Protein AF-A0A7S4W760-F1 (afdb_monomer_lite)

Foldseek 3Di:
DVVVVCCVVCVVCPPPPDDDDDDDDQDDDPQQLPDAFLLSSLLNLLLNLLVQLLVFPPNLCNVVSVVCNVCCVDPPRNSVVSLVCVLVSLLSCLQGNDPVSVVSSLVSLLCLLQLLPPPVPPPDDDDDDDDDRNGNYDPVRSLVVNVSSVVSLVVLVVVLVVLVVVVVVVVVVPDDDDDDDPDPDPDDPVVRDRPSVSSSVSSVVSVVSHQLQSNLSSCLSSVVLVSSVVSLQVVLVVVLVVVVVVVVVVDVVPDDDPPPPCPPVSPQPRSPVPDPLVSNLVSCVSVVVVVVNVVSVVSVVVVVVVVVLVVVLVVCVVVVVPVVND

Radius of gyration: 26.77 Å; chains: 1; bounding box: 71×50×76 Å

InterPro domains:
  IPR056802 Serine/threonine-protein kinase ATR-like, M-HEAT region [PF25030] (30-243)

Structure (mmCIF, N/CA/C/O backbone):
data_AF-A0A7S4W760-F1
#
_entry.id   AF-A0A7S4W760-F1
#
loop_
_atom_site.group_PDB
_atom_site.id
_atom_site.type_symbol
_atom_site.label_atom_id
_atom_site.label_alt_id
_atom_site.label_comp_id
_atom_site.label_asym_id
_atom_site.label_entity_id
_atom_site.label_seq_id
_atom_site.pdbx_PDB_ins_code
_atom_site.Cartn_x
_atom_site.Cartn_y
_atom_site.Cartn_z
_atom_site.occupancy
_atom_site.B_iso_or_equiv
_atom_site.auth_seq_id
_atom_site.auth_comp_id
_atom_site.auth_asym_id
_atom_site.auth_atom_id
_atom_site.pdbx_PDB_model_num
ATOM 1 N N . LEU A 1 1 ? 12.326 16.422 -21.235 1.00 61.78 1 LEU A N 1
ATOM 2 C CA . LEU A 1 1 ? 13.806 16.476 -21.158 1.00 61.78 1 LEU A CA 1
ATOM 3 C C . LEU A 1 1 ? 14.336 17.909 -21.144 1.00 61.78 1 LEU A C 1
ATOM 5 O O . LEU A 1 1 ? 14.768 18.332 -20.084 1.00 61.78 1 LEU A O 1
ATOM 9 N N . LYS A 1 2 ? 14.204 18.705 -22.220 1.00 71.94 2 LYS A N 1
ATOM 10 C CA . LYS A 1 2 ? 14.688 20.108 -22.241 1.00 71.94 2 LYS A CA 1
ATOM 11 C C . LYS A 1 2 ? 14.056 21.013 -21.167 1.00 71.94 2 LYS A C 1
ATOM 13 O O . LYS A 1 2 ? 14.763 21.741 -20.491 1.00 71.94 2 LYS A O 1
ATOM 18 N N . LYS A 1 3 ? 12.738 20.902 -20.939 1.00 73.19 3 LYS A N 1
ATOM 19 C CA . LYS A 1 3 ? 12.035 21.620 -19.850 1.00 73.19 3 LYS A CA 1
ATOM 20 C C . LYS A 1 3 ? 12.426 21.164 -18.436 1.00 73.19 3 LYS A C 1
ATOM 22 O O . LYS A 1 3 ? 12.192 21.897 -17.492 1.00 73.19 3 LYS A O 1
ATOM 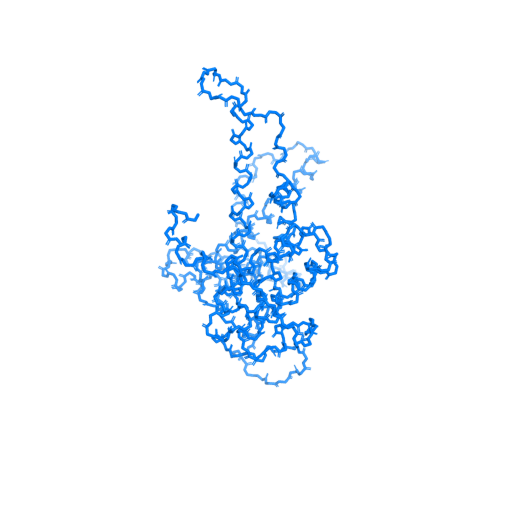27 N N . ALA A 1 4 ? 12.982 19.961 -18.303 1.00 75.94 4 ALA A N 1
ATOM 28 C CA . ALA A 1 4 ? 13.343 19.361 -17.020 1.00 75.94 4 ALA A CA 1
ATOM 29 C C . ALA A 1 4 ? 14.852 19.471 -16.720 1.00 75.94 4 ALA A C 1
ATOM 31 O O . ALA A 1 4 ? 15.310 18.896 -15.743 1.00 75.94 4 ALA A O 1
ATOM 32 N N . GLY A 1 5 ? 15.632 20.156 -17.571 1.00 84.19 5 GLY A N 1
ATOM 33 C CA . GLY A 1 5 ? 17.069 20.383 -17.352 1.00 84.19 5 GLY A CA 1
ATOM 34 C C . GLY A 1 5 ? 17.954 19.130 -17.389 1.00 84.19 5 GLY A C 1
ATOM 35 O O . GLY A 1 5 ? 19.105 19.192 -16.990 1.00 84.19 5 GLY A O 1
ATOM 36 N N . VAL A 1 6 ? 17.435 17.994 -17.859 1.00 86.94 6 VAL A N 1
ATOM 37 C CA . VAL A 1 6 ? 18.132 16.689 -17.841 1.00 86.94 6 VAL A CA 1
ATOM 38 C C . VAL A 1 6 ? 18.622 16.239 -19.216 1.00 86.94 6 VAL A C 1
ATOM 40 O O . VAL A 1 6 ? 19.081 15.112 -19.366 1.00 86.94 6 VAL A O 1
ATOM 43 N N . LEU A 1 7 ? 18.510 17.085 -20.244 1.00 85.00 7 LEU A N 1
ATOM 44 C CA . LEU A 1 7 ? 18.906 16.706 -21.604 1.00 85.00 7 LEU A CA 1
ATOM 45 C C . LEU A 1 7 ? 20.402 16.366 -21.671 1.00 85.00 7 LEU A C 1
ATOM 47 O O . LEU A 1 7 ? 20.746 15.274 -22.109 1.00 85.00 7 LEU A O 1
ATOM 51 N N . ASP A 1 8 ? 21.236 17.235 -21.105 1.00 84.38 8 ASP A N 1
ATOM 52 C CA . ASP A 1 8 ? 22.698 17.105 -21.088 1.00 84.38 8 ASP A CA 1
ATOM 53 C C . ASP A 1 8 ? 23.173 15.865 -20.308 1.00 84.38 8 ASP A C 1
ATOM 55 O O . ASP A 1 8 ? 24.254 15.335 -20.547 1.00 84.38 8 ASP A O 1
ATOM 59 N N . VAL A 1 9 ? 22.345 15.370 -19.381 1.00 85.12 9 VAL A N 1
ATOM 60 C CA . VAL A 1 9 ? 22.626 14.167 -18.584 1.00 85.12 9 VAL A CA 1
ATOM 61 C C . VAL A 1 9 ? 22.281 12.892 -19.355 1.00 85.12 9 VAL A C 1
ATOM 63 O O . VAL A 1 9 ? 22.948 11.878 -19.183 1.00 85.12 9 VAL A O 1
ATOM 66 N N . VAL A 1 10 ? 21.238 12.912 -20.192 1.00 86.56 10 VAL A N 1
ATOM 67 C CA . VAL A 1 10 ? 20.723 11.714 -20.880 1.00 86.56 10 VAL A CA 1
ATOM 68 C C . VAL A 1 10 ? 21.334 11.540 -22.274 1.00 86.56 10 VAL A C 1
ATOM 70 O O . VAL A 1 10 ? 21.529 10.407 -22.710 1.00 86.56 10 VAL A O 1
ATOM 73 N N . GLU A 1 11 ? 21.669 12.637 -22.956 1.00 86.31 11 GLU A N 1
ATOM 74 C CA . GLU A 1 11 ? 22.235 12.643 -24.313 1.00 86.31 11 GLU A CA 1
ATOM 75 C C . GLU A 1 11 ? 23.460 11.720 -24.492 1.00 86.31 11 GLU A C 1
ATOM 77 O O . GLU A 1 11 ? 23.466 10.946 -25.455 1.00 86.31 11 GLU A O 1
ATOM 82 N N . PRO A 1 12 ? 24.437 11.662 -23.560 1.00 85.88 12 PRO A N 1
ATOM 83 C CA . PRO A 1 12 ? 25.581 10.751 -23.679 1.00 85.88 12 PRO A CA 1
ATOM 84 C C . PRO A 1 12 ? 25.200 9.264 -23.737 1.00 85.88 12 PRO A C 1
ATOM 86 O O . PRO A 1 12 ? 25.975 8.438 -24.218 1.00 85.88 12 PRO A O 1
ATOM 89 N N . PHE A 1 13 ? 24.013 8.900 -23.245 1.00 83.69 13 PHE A N 1
ATOM 90 C CA . PHE A 1 13 ? 23.562 7.514 -23.156 1.00 83.69 13 PHE A CA 1
ATOM 91 C C . PHE A 1 13 ? 22.718 7.061 -24.354 1.00 83.69 13 PHE A C 1
ATOM 93 O O . PHE A 1 13 ? 22.447 5.868 -24.463 1.00 83.69 13 PHE A O 1
ATOM 100 N N . TRP A 1 14 ? 22.341 7.951 -25.281 1.00 86.44 14 TRP A N 1
ATOM 101 C CA . TRP A 1 14 ? 21.492 7.594 -26.431 1.00 86.44 14 TRP A CA 1
ATOM 102 C C . TRP A 1 14 ? 22.126 6.593 -27.398 1.00 86.44 14 TRP A C 1
ATOM 104 O O . TRP A 1 14 ? 21.414 5.811 -28.021 1.00 86.44 14 TRP A O 1
ATOM 114 N N . LEU A 1 15 ? 23.454 6.599 -27.509 1.00 87.06 15 LEU A N 1
ATOM 115 C CA . LEU A 1 15 ? 24.210 5.683 -28.370 1.00 87.06 15 LEU A CA 1
ATOM 116 C C . LEU A 1 15 ? 24.909 4.569 -27.575 1.00 87.06 15 LEU A C 1
ATOM 118 O O . LEU A 1 15 ? 25.689 3.796 -28.130 1.00 87.06 15 LEU A O 1
ATOM 122 N N . SER A 1 16 ? 24.665 4.493 -26.264 1.00 85.94 16 SER A N 1
ATOM 123 C CA . SER A 1 16 ? 25.310 3.505 -25.408 1.00 85.94 16 SER A CA 1
ATOM 124 C C . SER A 1 16 ? 24.694 2.123 -25.617 1.00 85.94 16 SER A C 1
ATOM 126 O O . SER A 1 16 ? 23.497 1.924 -25.435 1.00 85.94 16 SER A O 1
ATOM 128 N N . ASN A 1 17 ? 25.529 1.127 -25.914 1.00 81.25 17 ASN A N 1
ATOM 129 C CA . ASN A 1 17 ? 25.124 -0.280 -26.017 1.00 81.25 17 ASN A CA 1
ATOM 130 C C . ASN A 1 17 ? 25.133 -0.988 -24.653 1.00 81.25 17 ASN A C 1
ATOM 132 O O . ASN A 1 17 ? 25.521 -2.156 -24.549 1.00 81.25 17 ASN A O 1
ATOM 136 N N . TYR A 1 18 ? 24.755 -0.277 -23.589 1.00 81.06 18 TYR A N 1
ATOM 137 C CA . TYR A 1 18 ? 24.781 -0.820 -22.238 1.00 81.06 18 TYR A CA 1
ATOM 138 C C . TYR A 1 18 ? 23.863 -2.044 -22.131 1.00 81.06 18 TYR A C 1
ATOM 140 O O . TYR A 1 18 ? 22.644 -1.955 -22.273 1.00 81.06 18 TYR A O 1
ATOM 148 N N . LYS A 1 19 ? 24.462 -3.204 -21.855 1.00 78.50 19 LYS A N 1
ATOM 149 C CA . LYS A 1 19 ? 23.754 -4.451 -21.568 1.00 78.50 19 LYS A CA 1
ATOM 150 C C . LYS A 1 19 ? 24.089 -4.885 -20.158 1.00 78.50 19 LYS A C 1
ATOM 152 O O . LYS A 1 19 ? 25.254 -4.962 -19.778 1.00 78.50 19 LYS A O 1
ATOM 157 N N . GLN A 1 20 ? 23.055 -5.207 -19.396 1.00 75.00 20 GLN A N 1
ATOM 158 C CA . GLN A 1 20 ? 23.207 -5.636 -18.018 1.00 75.00 20 GLN A CA 1
ATOM 159 C C . GLN A 1 20 ? 22.821 -7.105 -17.870 1.00 75.00 20 GLN A C 1
ATOM 161 O O . GLN A 1 20 ? 21.667 -7.474 -18.104 1.00 75.00 20 GLN A O 1
ATOM 166 N N . ALA A 1 21 ? 23.776 -7.919 -17.420 1.00 72.31 21 ALA A N 1
ATOM 167 C CA . ALA A 1 21 ? 23.525 -9.294 -17.013 1.00 72.31 21 ALA A CA 1
ATOM 168 C C . ALA A 1 21 ? 22.723 -9.328 -15.701 1.00 72.31 21 ALA A C 1
ATOM 170 O O . ALA A 1 21 ? 22.999 -8.562 -14.773 1.00 72.31 21 ALA A O 1
ATOM 171 N N . ASP A 1 22 ? 21.731 -10.214 -15.628 1.00 67.38 22 ASP A N 1
ATOM 172 C CA . ASP A 1 22 ? 21.021 -10.517 -14.387 1.00 67.38 22 ASP A CA 1
ATOM 173 C C . ASP A 1 22 ? 21.564 -11.836 -13.836 1.00 67.38 22 ASP A C 1
ATOM 175 O O . ASP A 1 22 ? 21.470 -12.873 -14.487 1.00 67.38 22 ASP A O 1
ATOM 179 N N . THR A 1 23 ? 22.218 -11.781 -12.679 1.00 59.66 23 THR A N 1
ATOM 180 C CA . THR A 1 23 ? 22.932 -12.927 -12.090 1.00 59.66 23 THR A CA 1
ATOM 181 C C . THR A 1 23 ? 22.319 -13.407 -10.779 1.00 59.66 23 THR A C 1
ATOM 183 O O . THR A 1 23 ? 22.805 -14.373 -10.196 1.00 59.66 23 THR A O 1
ATOM 186 N N . ALA A 1 24 ? 21.263 -12.755 -10.285 1.00 65.00 24 ALA A N 1
ATOM 187 C CA . ALA A 1 24 ? 20.676 -13.103 -8.997 1.00 65.00 24 ALA A CA 1
ATOM 188 C C . ALA A 1 24 ? 19.495 -14.067 -9.157 1.00 65.00 24 ALA A C 1
ATOM 190 O O . ALA A 1 24 ? 18.564 -13.812 -9.918 1.00 65.00 24 ALA A O 1
ATOM 191 N N . VAL A 1 25 ? 19.516 -15.148 -8.377 1.00 66.62 25 VAL A N 1
ATOM 192 C CA . VAL A 1 25 ? 18.417 -16.117 -8.292 1.00 66.62 25 VAL A CA 1
ATOM 193 C C . VAL A 1 25 ? 17.166 -15.433 -7.732 1.00 66.62 25 VAL A C 1
ATOM 195 O O . VAL A 1 25 ? 17.232 -14.725 -6.724 1.00 66.62 25 VAL A O 1
ATOM 198 N N . ALA A 1 26 ? 16.017 -15.658 -8.373 1.00 67.19 26 ALA A N 1
ATOM 199 C CA . ALA A 1 26 ? 14.737 -15.134 -7.913 1.00 67.19 26 ALA A CA 1
ATOM 200 C C . ALA A 1 26 ? 14.367 -15.740 -6.547 1.00 67.19 26 ALA A C 1
ATOM 202 O O . ALA A 1 26 ? 14.121 -16.943 -6.427 1.00 67.19 26 ALA A O 1
ATOM 203 N N . LYS A 1 27 ? 14.324 -14.901 -5.503 1.00 76.62 27 LYS A N 1
ATOM 204 C CA . LYS A 1 27 ? 13.785 -15.294 -4.195 1.00 76.62 27 LYS A CA 1
ATOM 205 C C . LYS A 1 27 ? 12.276 -15.534 -4.331 1.00 76.62 27 LYS A C 1
ATOM 207 O O . LYS A 1 27 ? 11.602 -14.839 -5.086 1.00 76.62 27 LYS A O 1
ATOM 212 N N . LYS A 1 28 ? 11.749 -16.516 -3.594 1.00 80.00 28 LYS A N 1
ATOM 213 C CA . LYS A 1 28 ? 10.314 -16.844 -3.563 1.00 80.00 28 LYS A CA 1
ATOM 214 C C . LYS A 1 28 ? 9.654 -16.314 -2.282 1.00 80.00 28 LYS A C 1
ATOM 216 O O . LYS A 1 28 ? 10.311 -16.357 -1.229 1.00 80.00 28 LYS A O 1
ATOM 221 N N . PRO A 1 29 ? 8.373 -15.900 -2.346 1.00 81.44 29 PRO A N 1
ATOM 222 C CA . PRO A 1 29 ? 7.621 -15.468 -1.169 1.00 81.44 29 PRO A CA 1
ATOM 223 C C . PRO A 1 29 ? 7.559 -16.573 -0.090 1.00 81.44 29 PRO A C 1
ATOM 225 O O . PRO A 1 29 ? 7.833 -17.746 -0.385 1.00 81.44 29 PRO A O 1
ATOM 228 N N . PRO A 1 30 ? 7.256 -16.238 1.178 1.00 82.25 30 PRO A N 1
ATOM 229 C CA . PRO A 1 30 ? 7.104 -14.882 1.727 1.00 82.25 30 PRO A CA 1
ATOM 230 C C . PRO A 1 30 ? 8.458 -14.166 1.839 1.00 82.25 30 PRO A C 1
ATOM 232 O O . PRO A 1 30 ? 9.466 -14.815 2.143 1.00 82.25 30 PRO A O 1
ATOM 235 N N . PHE A 1 31 ? 8.502 -12.856 1.576 1.00 89.00 31 PHE A N 1
ATOM 236 C CA . PHE A 1 31 ? 9.757 -12.090 1.593 1.00 89.00 31 PHE A CA 1
ATOM 237 C C . PHE A 1 31 ? 10.038 -11.502 2.978 1.00 89.00 31 PHE A C 1
ATOM 239 O O . PHE A 1 31 ? 11.145 -11.645 3.496 1.00 89.00 31 PHE A O 1
ATOM 246 N N . PHE A 1 32 ? 9.025 -10.916 3.609 1.00 88.75 32 PHE A N 1
ATOM 247 C CA . PHE A 1 32 ? 9.111 -10.162 4.855 1.00 88.75 32 PHE A CA 1
ATOM 248 C C . PHE A 1 32 ? 9.587 -11.033 6.008 1.00 88.75 32 PHE A C 1
ATOM 250 O O . PHE A 1 32 ? 10.562 -10.709 6.679 1.00 88.75 32 PHE A O 1
ATOM 257 N N . ARG A 1 33 ? 8.967 -12.206 6.177 1.00 87.06 33 ARG A N 1
ATOM 258 C CA . ARG A 1 33 ? 9.314 -13.158 7.245 1.00 87.06 33 ARG A CA 1
ATOM 259 C C . ARG A 1 33 ? 10.755 -13.675 7.148 1.00 87.06 33 ARG A C 1
ATOM 261 O O . ARG A 1 33 ? 11.316 -14.115 8.147 1.00 87.06 33 ARG A O 1
ATOM 268 N N . LYS A 1 34 ? 11.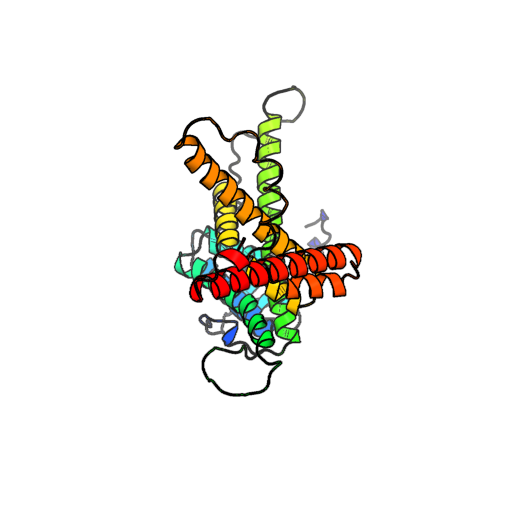343 -13.670 5.946 1.00 87.69 34 LYS A N 1
ATOM 269 C CA . LYS A 1 34 ? 12.697 -14.189 5.692 1.00 87.69 34 LYS A CA 1
ATOM 270 C C . LYS A 1 34 ? 13.774 -13.109 5.775 1.00 87.69 34 LYS A C 1
ATOM 272 O O . LYS A 1 34 ? 14.929 -13.453 6.017 1.00 87.69 34 LYS A O 1
ATOM 277 N N . ALA A 1 35 ? 13.409 -11.854 5.544 1.00 89.19 35 ALA A N 1
ATOM 278 C CA . ALA A 1 35 ? 14.342 -10.745 5.452 1.00 89.19 35 ALA A CA 1
ATOM 279 C C . ALA A 1 35 ? 14.869 -10.316 6.825 1.00 89.19 35 ALA A C 1
ATOM 281 O O . ALA A 1 35 ? 14.165 -10.376 7.833 1.00 89.19 35 ALA A O 1
ATOM 282 N N . THR A 1 36 ? 16.124 -9.872 6.845 1.00 89.06 36 THR A N 1
ATOM 283 C CA . THR A 1 36 ? 16.786 -9.371 8.061 1.00 89.06 36 THR A CA 1
ATOM 284 C C . THR A 1 36 ? 16.794 -7.843 8.150 1.00 89.06 36 THR A C 1
ATOM 286 O O . THR A 1 36 ? 16.935 -7.304 9.243 1.00 89.06 36 THR A O 1
ATOM 289 N N . SER A 1 37 ? 16.570 -7.146 7.030 1.00 92.12 37 SER A N 1
ATOM 290 C CA . SER A 1 37 ? 16.470 -5.683 6.952 1.00 92.12 37 SER A CA 1
ATOM 291 C C . SER A 1 37 ? 15.342 -5.224 6.023 1.00 92.12 37 SER A C 1
ATOM 293 O O . SER A 1 37 ? 14.909 -5.962 5.129 1.00 92.12 37 SER A O 1
ATOM 295 N N . PHE A 1 38 ? 14.904 -3.976 6.198 1.00 92.38 38 PHE A N 1
ATOM 296 C CA . PHE A 1 38 ? 13.930 -3.289 5.352 1.00 92.38 38 PHE A CA 1
ATOM 297 C C . PHE A 1 38 ? 14.373 -3.288 3.889 1.00 92.38 38 PHE A C 1
ATOM 299 O O . PHE A 1 38 ? 13.597 -3.652 3.005 1.00 92.38 38 PHE A O 1
ATOM 306 N N . PHE A 1 39 ? 15.641 -2.953 3.627 1.00 92.75 39 PHE A N 1
ATOM 307 C CA . PHE A 1 39 ? 16.179 -2.951 2.268 1.00 92.75 39 PHE A CA 1
ATOM 308 C C . PHE A 1 39 ? 16.179 -4.352 1.648 1.00 92.75 39 PHE A C 1
ATOM 310 O O . PHE A 1 39 ? 15.811 -4.503 0.481 1.00 92.75 39 PHE A O 1
ATOM 317 N N . GLU A 1 40 ? 16.558 -5.392 2.401 1.00 91.44 40 GLU A N 1
ATOM 318 C CA . GLU A 1 40 ? 16.551 -6.762 1.882 1.00 91.44 40 GLU A CA 1
ATOM 319 C C . GLU A 1 40 ? 15.134 -7.193 1.489 1.00 91.44 40 GLU A C 1
ATOM 321 O O . GLU A 1 40 ? 14.941 -7.760 0.410 1.00 91.44 40 GLU A O 1
ATOM 326 N N . TRP A 1 41 ? 14.147 -6.904 2.336 1.00 94.00 41 TRP A N 1
ATOM 327 C CA . TRP A 1 41 ? 12.746 -7.187 2.051 1.00 94.00 41 TRP A CA 1
ATOM 328 C C . TRP A 1 41 ? 12.246 -6.431 0.826 1.00 94.00 41 TRP A C 1
ATOM 330 O O . TRP A 1 41 ? 11.822 -7.062 -0.144 1.00 94.00 41 TRP A O 1
ATOM 340 N N . LEU A 1 42 ? 12.360 -5.103 0.842 1.00 93.94 42 LEU A N 1
ATOM 341 C CA . LEU A 1 42 ? 11.831 -4.230 -0.197 1.00 93.94 42 LEU A CA 1
ATOM 342 C C . LEU A 1 42 ? 12.463 -4.540 -1.558 1.00 93.94 42 LEU A C 1
ATOM 344 O O . LEU A 1 42 ? 11.764 -4.719 -2.554 1.00 93.94 42 LEU A O 1
ATOM 348 N N . SER A 1 43 ? 13.790 -4.690 -1.604 1.00 92.19 43 SER A N 1
ATOM 349 C CA . SER A 1 43 ? 14.494 -5.037 -2.841 1.00 92.19 43 SER A CA 1
ATOM 350 C C . SER A 1 43 ? 14.106 -6.425 -3.356 1.00 92.19 43 SER A C 1
ATOM 352 O O . SER A 1 43 ? 13.904 -6.592 -4.559 1.00 92.19 43 SER A O 1
ATOM 354 N N . SER A 1 44 ? 13.961 -7.423 -2.477 1.00 91.94 44 SER A N 1
ATOM 355 C CA . SER A 1 44 ? 13.568 -8.782 -2.871 1.00 91.94 44 SER A CA 1
ATOM 356 C C . SER A 1 44 ? 12.136 -8.819 -3.404 1.00 91.94 44 SER A C 1
ATOM 358 O O . SER A 1 44 ? 11.883 -9.447 -4.435 1.00 91.94 44 SER A O 1
ATOM 360 N N . TRP A 1 45 ? 11.222 -8.112 -2.739 1.00 94.31 45 TRP A N 1
ATOM 361 C CA . TRP A 1 45 ? 9.821 -8.032 -3.129 1.00 94.31 45 TRP A CA 1
ATOM 362 C C . TRP A 1 45 ? 9.656 -7.298 -4.464 1.00 94.31 45 TRP A C 1
ATOM 364 O O . TRP A 1 45 ? 9.109 -7.872 -5.411 1.00 94.31 45 TRP A O 1
ATOM 374 N N . CYS A 1 46 ? 10.238 -6.100 -4.608 1.00 94.00 46 CYS A N 1
ATOM 375 C CA . CYS A 1 46 ? 10.201 -5.340 -5.859 1.00 94.00 46 CYS A CA 1
ATOM 376 C C . CYS A 1 46 ? 10.849 -6.107 -7.018 1.00 94.00 46 CYS A C 1
ATOM 378 O O . CYS A 1 46 ? 10.280 -6.162 -8.104 1.00 94.00 46 CYS A O 1
ATOM 380 N N . ARG A 1 47 ? 11.995 -6.774 -6.813 1.00 91.62 47 ARG A N 1
ATOM 381 C CA . ARG A 1 47 ? 12.623 -7.602 -7.863 1.00 91.62 47 ARG A CA 1
ATOM 382 C C . ARG A 1 47 ? 11.731 -8.765 -8.298 1.00 91.62 47 ARG A C 1
ATOM 384 O O . ARG A 1 47 ? 11.690 -9.083 -9.490 1.00 91.62 47 ARG A O 1
ATOM 391 N N . SER A 1 48 ? 11.018 -9.394 -7.363 1.00 92.00 48 SER A N 1
ATOM 392 C CA . SER A 1 48 ? 10.057 -10.440 -7.713 1.00 92.00 48 SER A CA 1
ATOM 393 C C . SER A 1 48 ? 8.904 -9.881 -8.545 1.00 92.00 48 SER A C 1
ATOM 395 O O . SER A 1 48 ? 8.530 -10.523 -9.524 1.00 92.00 48 SER A O 1
ATOM 397 N N . MET A 1 49 ? 8.359 -8.713 -8.192 1.00 92.81 49 MET A N 1
ATOM 398 C CA . MET A 1 49 ? 7.288 -8.065 -8.960 1.00 92.81 49 MET A CA 1
ATOM 399 C C . MET A 1 49 ? 7.762 -7.656 -10.357 1.00 92.81 49 MET A C 1
ATOM 401 O O . MET A 1 49 ? 7.100 -7.975 -11.335 1.00 92.81 49 MET A O 1
ATOM 405 N N . VAL A 1 50 ? 8.961 -7.076 -10.479 1.00 93.25 50 VAL A N 1
ATOM 406 C CA . VAL A 1 50 ? 9.585 -6.746 -11.774 1.00 93.25 50 VAL A CA 1
ATOM 407 C C . VAL A 1 50 ? 9.717 -7.984 -12.666 1.00 93.25 50 VAL A C 1
ATOM 409 O O . VAL A 1 50 ? 9.427 -7.927 -13.858 1.00 93.25 50 VAL A O 1
ATOM 412 N N . THR A 1 51 ? 10.144 -9.117 -12.101 1.00 91.12 51 THR A N 1
ATOM 413 C CA . THR A 1 51 ? 10.301 -10.365 -12.865 1.00 91.12 51 THR A CA 1
ATOM 414 C C . THR A 1 51 ? 8.952 -10.893 -13.355 1.00 91.12 51 THR A C 1
ATOM 416 O O . THR A 1 51 ? 8.843 -11.288 -14.512 1.00 91.12 51 THR A O 1
ATOM 419 N N . LYS A 1 52 ? 7.923 -10.866 -12.498 1.00 90.62 52 LYS A N 1
ATOM 420 C CA . LYS A 1 52 ? 6.558 -11.281 -12.855 1.00 90.62 52 LYS A CA 1
ATOM 421 C C . LYS A 1 52 ? 5.940 -10.357 -13.902 1.00 90.62 52 LYS A C 1
ATOM 423 O O . LYS A 1 52 ? 5.401 -10.837 -14.889 1.00 90.62 52 LYS A O 1
ATOM 428 N N . SER A 1 53 ? 6.104 -9.048 -13.733 1.00 91.62 53 SER A N 1
ATOM 429 C CA . SER A 1 53 ? 5.682 -8.033 -14.699 1.00 91.62 53 SER A CA 1
ATOM 430 C C . SER A 1 53 ? 6.345 -8.254 -16.063 1.00 91.62 53 SER A C 1
ATOM 432 O O . SER A 1 53 ? 5.673 -8.249 -17.086 1.00 91.62 53 SER A O 1
ATOM 434 N N . ARG A 1 54 ? 7.647 -8.588 -16.098 1.00 90.44 54 ARG A N 1
ATOM 435 C CA . ARG A 1 54 ? 8.360 -8.923 -17.344 1.00 90.44 54 ARG A CA 1
ATOM 436 C C . ARG A 1 54 ? 7.852 -10.188 -18.035 1.00 90.44 54 ARG A C 1
ATOM 438 O O . ARG A 1 54 ? 7.915 -10.274 -19.256 1.00 90.44 54 ARG A O 1
ATOM 445 N N . GLN A 1 55 ? 7.401 -11.172 -17.266 1.00 87.88 55 GLN A N 1
ATOM 446 C CA . GLN A 1 55 ? 6.813 -12.403 -17.801 1.00 87.88 55 GLN A CA 1
ATOM 447 C C . GLN A 1 55 ? 5.370 -12.202 -18.275 1.00 87.88 55 GLN A C 1
ATOM 449 O O . GLN A 1 55 ? 4.832 -13.067 -18.960 1.00 87.88 55 GLN A O 1
ATOM 454 N N . ASN A 1 56 ? 4.753 -11.078 -17.916 1.00 86.25 56 ASN A N 1
ATOM 455 C CA . ASN A 1 56 ? 3.378 -10.772 -18.237 1.00 86.25 56 ASN A CA 1
ATOM 456 C C . ASN A 1 56 ? 3.287 -9.828 -19.440 1.00 86.25 56 ASN A C 1
ATOM 458 O O . ASN A 1 56 ? 3.582 -8.638 -19.344 1.00 86.25 56 ASN A O 1
ATOM 462 N N . GLU A 1 57 ? 2.816 -10.353 -20.567 1.00 82.69 57 GLU A N 1
ATOM 463 C CA . GLU A 1 57 ? 2.634 -9.576 -21.798 1.00 82.69 57 GLU A CA 1
ATOM 464 C C . GLU A 1 57 ? 1.556 -8.486 -21.668 1.00 82.69 57 GLU A C 1
ATOM 466 O O . GLU A 1 57 ? 1.578 -7.509 -22.415 1.00 82.69 57 GLU A O 1
ATOM 471 N N . LEU A 1 58 ? 0.639 -8.613 -20.698 1.00 83.88 58 LEU A N 1
ATOM 472 C CA . LEU A 1 58 ? -0.407 -7.619 -20.437 1.00 83.88 58 LEU A CA 1
ATOM 473 C C . LEU A 1 58 ? 0.123 -6.385 -19.700 1.00 83.88 58 LEU A C 1
ATOM 475 O O . LEU A 1 58 ? -0.473 -5.308 -19.796 1.00 83.88 58 LEU A O 1
ATOM 479 N N . SER A 1 59 ? 1.245 -6.512 -18.982 1.00 85.06 59 SER A N 1
ATOM 480 C CA . SER A 1 59 ? 1.843 -5.368 -18.301 1.00 85.06 59 SER A CA 1
ATOM 481 C C . SER A 1 59 ? 2.426 -4.400 -19.325 1.00 85.06 59 SER A C 1
ATOM 483 O O . SER A 1 59 ? 3.383 -4.700 -20.041 1.00 85.06 59 SER A O 1
ATOM 485 N N . ARG A 1 60 ? 1.881 -3.183 -19.356 1.00 82.50 60 ARG A N 1
ATOM 486 C CA . ARG A 1 60 ? 2.328 -2.110 -20.260 1.00 82.50 60 ARG A CA 1
ATOM 487 C C . ARG A 1 60 ? 3.666 -1.494 -19.845 1.00 82.50 60 ARG A C 1
ATOM 489 O O . ARG A 1 60 ? 4.328 -0.860 -20.660 1.00 82.50 60 ARG A O 1
ATOM 496 N N . TRP A 1 61 ? 4.059 -1.673 -18.585 1.00 88.12 61 TRP A N 1
ATOM 497 C CA . TRP A 1 61 ? 5.252 -1.066 -17.982 1.00 88.12 61 TRP A CA 1
ATOM 498 C C . TRP A 1 61 ? 6.382 -2.078 -17.773 1.00 88.12 61 TRP A C 1
ATOM 500 O O . TRP A 1 61 ? 7.391 -1.764 -17.137 1.00 88.12 61 TRP A O 1
ATOM 510 N N . ASN A 1 62 ? 6.247 -3.277 -18.346 1.00 89.94 62 ASN A N 1
ATOM 511 C CA . ASN A 1 62 ? 7.171 -4.382 -18.136 1.00 89.94 62 ASN A CA 1
ATOM 512 C C . ASN A 1 62 ? 8.633 -4.026 -18.497 1.00 89.94 62 ASN A C 1
ATOM 514 O O . ASN A 1 62 ? 9.548 -4.325 -17.727 1.00 89.94 62 ASN A O 1
ATOM 518 N N . ASP A 1 63 ? 8.862 -3.308 -19.605 1.00 89.50 63 ASP A N 1
ATOM 519 C CA . ASP A 1 63 ? 10.194 -2.870 -20.044 1.00 89.50 63 ASP A CA 1
ATOM 520 C C . ASP A 1 63 ? 10.783 -1.828 -19.087 1.00 89.50 63 ASP A C 1
ATOM 522 O O . ASP A 1 63 ? 11.968 -1.877 -18.748 1.00 89.50 63 ASP A O 1
ATOM 526 N N . PHE A 1 64 ? 9.942 -0.901 -18.618 1.00 91.12 64 PHE A N 1
ATOM 527 C CA . PHE A 1 64 ? 10.334 0.148 -17.683 1.00 91.12 64 PHE A CA 1
ATOM 528 C C . PHE A 1 64 ? 10.754 -0.446 -16.336 1.00 91.12 64 PHE A C 1
ATOM 530 O O . PHE A 1 64 ? 11.863 -0.194 -15.859 1.00 91.12 64 PHE A O 1
ATOM 537 N N . PHE A 1 65 ? 9.916 -1.303 -15.753 1.00 92.81 65 PHE A N 1
ATOM 538 C CA . PHE A 1 65 ? 10.235 -1.983 -14.502 1.00 92.81 65 PHE A CA 1
ATOM 539 C C . PHE A 1 65 ? 11.486 -2.849 -14.637 1.00 92.81 65 PHE A C 1
ATOM 541 O O . PHE A 1 65 ? 12.359 -2.831 -13.761 1.00 92.81 65 PHE A O 1
ATOM 548 N N . PHE A 1 66 ? 11.626 -3.556 -15.761 1.00 90.81 66 PHE A N 1
ATOM 549 C CA . PHE A 1 66 ? 12.813 -4.351 -16.034 1.00 90.81 66 PHE A CA 1
ATOM 550 C C . PHE A 1 66 ? 14.073 -3.483 -16.138 1.00 90.81 66 PHE A C 1
ATOM 552 O O . PHE A 1 66 ? 15.120 -3.879 -15.622 1.00 90.81 66 PHE A O 1
ATOM 559 N N . ALA A 1 67 ? 14.004 -2.288 -16.728 1.00 89.81 67 ALA A N 1
ATOM 560 C CA . ALA A 1 67 ? 15.125 -1.349 -16.771 1.00 89.81 67 ALA A CA 1
ATOM 561 C C . ALA A 1 67 ? 15.553 -0.875 -15.367 1.00 89.81 67 ALA A C 1
ATOM 563 O O . ALA A 1 67 ? 16.748 -0.755 -15.096 1.00 89.81 67 ALA A O 1
ATOM 564 N N . CYS A 1 68 ? 14.610 -0.704 -14.435 1.00 90.50 68 CYS A N 1
ATOM 565 C CA . CYS A 1 68 ? 14.887 -0.277 -13.058 1.00 90.50 68 CYS A CA 1
ATOM 566 C C . CYS A 1 68 ? 15.513 -1.363 -12.156 1.00 90.50 68 CYS A C 1
ATOM 568 O O . CYS A 1 68 ? 15.943 -1.066 -11.036 1.00 90.50 68 CYS A O 1
ATOM 570 N N . ARG A 1 69 ? 15.617 -2.620 -12.612 1.00 89.25 69 ARG A N 1
ATOM 571 C CA . ARG A 1 69 ? 16.053 -3.763 -11.779 1.00 89.25 69 ARG A CA 1
ATOM 572 C C . ARG A 1 69 ? 17.449 -3.619 -11.154 1.00 89.25 69 ARG A C 1
ATOM 574 O O . ARG A 1 69 ? 17.702 -4.176 -10.084 1.00 89.25 69 ARG A O 1
ATOM 581 N N . SER A 1 70 ? 18.381 -2.918 -11.810 1.00 86.94 70 SER A N 1
ATOM 582 C CA . SER A 1 70 ? 19.712 -2.617 -11.249 1.00 86.94 70 SER A CA 1
ATOM 583 C C . SER A 1 70 ? 19.648 -1.579 -10.153 1.00 86.94 70 SER A C 1
ATOM 585 O O . SER A 1 70 ? 20.328 -1.741 -9.143 1.00 86.94 70 SER A O 1
ATOM 587 N N . ALA A 1 71 ? 18.855 -0.530 -10.362 1.00 88.81 71 ALA A N 1
ATOM 588 C CA . ALA A 1 71 ? 18.727 0.563 -9.415 1.00 88.81 71 ALA A CA 1
ATOM 589 C C . ALA A 1 71 ? 18.193 0.043 -8.075 1.00 88.81 71 ALA A C 1
ATOM 591 O O . ALA A 1 71 ? 18.795 0.320 -7.044 1.00 88.81 71 ALA A O 1
ATOM 592 N N . ILE A 1 72 ? 17.184 -0.837 -8.107 1.00 89.56 72 ILE A N 1
ATOM 593 C CA . ILE A 1 72 ? 16.621 -1.512 -6.920 1.00 89.56 72 ILE A CA 1
ATOM 594 C C . ILE A 1 72 ? 17.678 -2.328 -6.151 1.00 89.56 72 ILE A C 1
ATOM 596 O O . ILE A 1 72 ? 17.604 -2.455 -4.934 1.00 89.56 72 ILE A O 1
ATOM 600 N N . ARG A 1 73 ? 18.680 -2.888 -6.843 1.00 86.19 73 ARG A N 1
ATOM 601 C CA . ARG A 1 73 ? 19.747 -3.697 -6.222 1.00 86.19 73 ARG A CA 1
ATOM 602 C C . ARG A 1 73 ? 20.810 -2.850 -5.516 1.00 86.19 73 ARG A C 1
ATOM 604 O O . ARG A 1 73 ? 21.564 -3.386 -4.712 1.00 86.19 73 ARG A O 1
ATOM 611 N N . SER A 1 74 ? 20.927 -1.568 -5.850 1.00 86.44 74 SER A N 1
ATOM 612 C CA . SER A 1 74 ? 21.972 -0.708 -5.297 1.00 86.44 74 SER A CA 1
ATOM 613 C C . SER A 1 74 ? 21.757 -0.492 -3.800 1.00 86.44 74 SER A C 1
ATOM 615 O O . SER A 1 74 ? 20.709 -0.009 -3.398 1.00 86.44 74 SER A O 1
ATOM 617 N N . GLU A 1 75 ? 22.747 -0.794 -2.966 1.00 78.38 75 GLU A N 1
ATOM 618 C CA . GLU A 1 75 ? 22.623 -0.663 -1.506 1.00 78.38 75 GLU A CA 1
ATOM 619 C C . GLU A 1 75 ? 22.393 0.792 -1.058 1.00 78.38 75 GLU A C 1
ATOM 621 O O . GLU A 1 75 ? 21.593 1.054 -0.168 1.00 78.38 75 GLU A O 1
ATOM 626 N N . LYS A 1 76 ? 23.045 1.764 -1.714 1.00 77.75 76 LYS A N 1
ATOM 627 C CA . LYS A 1 76 ? 23.003 3.178 -1.295 1.00 77.75 76 LYS A CA 1
ATOM 628 C C . LYS A 1 76 ? 21.758 3.937 -1.755 1.00 77.75 76 LYS A C 1
ATOM 630 O O . LYS A 1 76 ? 21.286 4.812 -1.044 1.00 77.75 76 LYS A O 1
ATOM 635 N N . ALA A 1 77 ? 21.271 3.651 -2.961 1.00 82.56 77 ALA A N 1
ATOM 636 C CA . ALA A 1 77 ? 20.165 4.391 -3.585 1.00 82.56 77 ALA A CA 1
ATOM 637 C C . ALA A 1 77 ? 18.943 3.512 -3.889 1.00 82.56 77 ALA A C 1
ATOM 639 O O . ALA A 1 77 ? 17.873 4.023 -4.211 1.00 82.56 77 ALA A O 1
ATOM 640 N N . GLY A 1 78 ? 19.086 2.190 -3.804 1.00 86.38 78 GLY A N 1
ATOM 641 C CA . GLY A 1 78 ? 18.054 1.252 -4.225 1.00 86.38 78 GLY A CA 1
ATOM 642 C C . GLY A 1 78 ? 16.852 1.220 -3.301 1.00 86.38 78 GLY A C 1
ATOM 643 O O . GLY A 1 78 ? 15.761 0.988 -3.800 1.00 86.38 78 GLY A O 1
ATOM 644 N N . ALA A 1 79 ? 17.016 1.518 -2.006 1.00 88.00 79 ALA A N 1
ATOM 645 C CA . ALA A 1 79 ? 15.891 1.631 -1.078 1.00 88.00 79 ALA A CA 1
ATOM 646 C C . ALA A 1 79 ? 14.898 2.708 -1.540 1.00 88.00 79 ALA A C 1
ATOM 648 O O . ALA A 1 79 ? 13.735 2.397 -1.766 1.00 88.00 79 ALA A O 1
ATOM 649 N N . GLY A 1 80 ? 15.378 3.931 -1.796 1.00 90.06 80 GLY A N 1
ATOM 650 C CA . GLY A 1 80 ? 14.522 5.033 -2.248 1.00 90.06 80 GLY A CA 1
ATOM 651 C C . GLY A 1 80 ? 13.920 4.797 -3.635 1.00 90.06 80 GLY A C 1
ATOM 652 O O . GLY A 1 80 ? 12.757 5.111 -3.870 1.00 90.06 80 GLY A O 1
ATOM 653 N N . VAL A 1 81 ? 14.672 4.180 -4.554 1.00 91.75 81 VAL A N 1
ATOM 654 C CA . VAL A 1 81 ? 14.128 3.803 -5.870 1.00 91.75 81 VAL A CA 1
ATOM 655 C C . VAL A 1 81 ? 13.049 2.729 -5.734 1.00 91.75 81 VAL A C 1
ATOM 657 O O . VAL A 1 81 ? 12.016 2.810 -6.392 1.00 91.75 81 VAL A O 1
ATOM 660 N N . ALA A 1 82 ? 13.275 1.719 -4.896 1.00 93.38 82 ALA A N 1
ATOM 661 C CA . ALA A 1 82 ? 12.315 0.648 -4.683 1.00 93.38 82 ALA A CA 1
ATOM 662 C C . ALA A 1 82 ? 11.052 1.159 -3.984 1.00 93.38 82 ALA A C 1
ATOM 664 O O . ALA A 1 82 ? 9.967 0.760 -4.381 1.00 93.38 82 ALA A O 1
ATOM 665 N N . GLU A 1 83 ? 11.186 2.064 -3.016 1.00 93.31 83 GLU A N 1
ATOM 666 C CA . GLU A 1 83 ? 10.074 2.712 -2.315 1.00 93.31 83 GLU A CA 1
ATOM 667 C C . GLU A 1 83 ? 9.228 3.556 -3.275 1.00 93.31 83 GLU A C 1
ATOM 669 O O . GLU A 1 83 ? 8.007 3.437 -3.285 1.00 93.31 83 GLU A O 1
ATOM 674 N N . PHE A 1 84 ? 9.872 4.312 -4.169 1.00 93.38 84 PHE A N 1
ATOM 675 C CA . PHE A 1 84 ? 9.181 5.074 -5.210 1.00 93.38 84 PHE A CA 1
ATOM 676 C C . PHE A 1 84 ? 8.453 4.181 -6.228 1.00 93.38 84 PHE A C 1
ATOM 678 O O . PHE A 1 84 ? 7.355 4.503 -6.676 1.00 93.38 84 PHE A O 1
ATOM 685 N N . LEU A 1 85 ? 9.062 3.059 -6.620 1.00 94.75 85 LEU A N 1
ATOM 686 C CA . LEU A 1 85 ? 8.476 2.137 -7.597 1.00 94.75 85 LEU A CA 1
ATOM 687 C C . LEU A 1 85 ? 7.425 1.203 -6.993 1.00 94.75 85 LEU A C 1
ATOM 689 O O . LEU A 1 85 ? 6.608 0.665 -7.738 1.00 94.75 85 LEU A O 1
ATOM 693 N N . LEU A 1 86 ? 7.444 0.988 -5.676 1.00 95.94 86 LEU A N 1
ATOM 694 C CA . LEU A 1 86 ? 6.607 -0.003 -5.009 1.00 95.94 86 LEU A CA 1
ATOM 695 C C . LEU A 1 86 ? 5.105 0.203 -5.281 1.00 95.94 86 LEU A C 1
ATOM 697 O O . LEU A 1 86 ? 4.476 -0.771 -5.693 1.00 95.94 86 LEU A O 1
ATOM 701 N N . PRO A 1 87 ? 4.516 1.414 -5.159 1.00 95.31 87 PRO A N 1
ATOM 702 C CA . PRO A 1 87 ? 3.098 1.612 -5.463 1.00 95.31 87 PRO A CA 1
ATOM 703 C C . PRO A 1 87 ? 2.740 1.244 -6.908 1.00 95.31 87 PRO A C 1
ATOM 705 O O . PRO A 1 87 ? 1.705 0.631 -7.150 1.00 95.31 87 PRO A O 1
ATOM 708 N N . LEU A 1 88 ? 3.620 1.556 -7.867 1.00 94.19 88 LEU A N 1
ATOM 709 C CA . LEU A 1 88 ? 3.409 1.248 -9.286 1.00 94.19 88 LEU A CA 1
ATOM 710 C C . LEU A 1 88 ? 3.512 -0.254 -9.571 1.00 94.19 88 LEU A C 1
ATOM 712 O O . LEU A 1 88 ? 2.737 -0.784 -10.359 1.00 94.19 88 LEU A O 1
ATOM 716 N N . LEU A 1 89 ? 4.453 -0.945 -8.924 1.00 94.75 89 LEU A N 1
ATOM 717 C CA . LEU A 1 89 ? 4.608 -2.397 -9.039 1.00 94.75 89 LEU A CA 1
ATOM 718 C C . LEU A 1 89 ? 3.430 -3.145 -8.409 1.00 94.75 89 LEU A C 1
ATOM 720 O O . LEU A 1 89 ? 2.969 -4.143 -8.965 1.00 94.75 89 LEU A O 1
ATOM 724 N N . VAL A 1 90 ? 2.926 -2.658 -7.272 1.00 95.62 90 VAL A N 1
ATOM 725 C CA . VAL A 1 90 ? 1.715 -3.194 -6.641 1.00 95.62 90 VAL A CA 1
ATOM 726 C C . VAL A 1 90 ? 0.517 -2.982 -7.562 1.00 95.62 90 VAL A C 1
ATOM 728 O O . VAL A 1 90 ? -0.195 -3.946 -7.827 1.00 95.62 90 VAL A O 1
ATOM 731 N N . LEU A 1 91 ? 0.348 -1.780 -8.128 1.00 93.56 91 LEU A N 1
ATOM 732 C CA . LEU A 1 91 ? -0.716 -1.487 -9.093 1.00 93.56 91 LEU A CA 1
ATOM 733 C C . LEU A 1 91 ? -0.656 -2.401 -10.329 1.00 93.56 91 LEU A C 1
ATOM 735 O O . LEU A 1 91 ? -1.663 -2.972 -10.734 1.00 93.56 91 LEU A O 1
ATOM 739 N N . ASP A 1 92 ? 0.528 -2.584 -10.914 1.00 93.75 92 ASP A N 1
ATOM 740 C CA . ASP A 1 92 ? 0.731 -3.496 -12.045 1.00 93.75 92 ASP A CA 1
ATOM 741 C C . ASP A 1 92 ? 0.363 -4.942 -11.685 1.00 93.75 92 ASP A C 1
ATOM 743 O O . ASP A 1 92 ? -0.316 -5.628 -12.450 1.00 93.75 92 ASP A O 1
ATOM 747 N N . THR A 1 93 ? 0.748 -5.383 -10.485 1.00 93.50 93 THR A N 1
ATOM 748 C CA . THR A 1 93 ? 0.476 -6.742 -10.006 1.00 93.50 93 THR A CA 1
ATOM 749 C C . THR A 1 93 ? -1.012 -6.980 -9.758 1.00 93.50 93 THR A C 1
ATOM 751 O O . THR A 1 93 ? -1.500 -8.055 -10.095 1.00 93.50 93 THR A O 1
ATOM 754 N N . ILE A 1 94 ? -1.748 -6.016 -9.194 1.00 93.12 94 ILE A N 1
ATOM 755 C CA . ILE A 1 94 ? -3.192 -6.178 -8.951 1.00 93.12 94 ILE A CA 1
ATOM 756 C C . ILE A 1 94 ? -4.024 -6.040 -10.233 1.00 93.12 94 ILE A C 1
ATOM 758 O O . ILE A 1 94 ? -5.055 -6.692 -10.340 1.00 93.12 94 ILE A O 1
ATOM 762 N N . CYS A 1 95 ? -3.584 -5.230 -11.204 1.00 90.62 95 CYS A N 1
ATOM 763 C CA . CYS A 1 95 ? -4.317 -5.024 -12.457 1.00 90.62 95 CYS A CA 1
ATOM 764 C C . CYS A 1 95 ? -4.064 -6.118 -13.493 1.00 90.62 95 CYS A C 1
ATOM 766 O O . CYS A 1 95 ? -4.988 -6.516 -14.189 1.00 90.62 95 CYS A O 1
ATOM 768 N N . PHE A 1 96 ? -2.820 -6.577 -13.634 1.00 89.75 96 PHE A N 1
ATOM 769 C CA . PHE A 1 96 ? -2.450 -7.490 -14.718 1.00 89.75 96 PHE A CA 1
ATOM 770 C C . PHE A 1 96 ? -1.948 -8.846 -14.223 1.00 89.75 96 PHE A C 1
ATOM 772 O O . PHE A 1 96 ? -1.871 -9.784 -15.015 1.00 89.75 96 PHE A O 1
ATOM 779 N N . GLY A 1 97 ? -1.560 -8.966 -12.952 1.00 87.81 97 GLY A N 1
ATOM 780 C CA . GLY A 1 97 ? -1.009 -10.197 -12.388 1.00 87.81 97 GLY A CA 1
ATOM 781 C C . GLY A 1 97 ? -2.035 -11.322 -12.245 1.00 87.81 97 GLY A C 1
ATOM 782 O O . GLY A 1 97 ? -3.244 -11.126 -12.350 1.00 87.81 97 GLY A O 1
ATOM 783 N N . SER A 1 98 ? -1.541 -12.534 -11.981 1.00 90.56 98 SER A N 1
ATOM 784 C CA . SER A 1 98 ? -2.421 -13.666 -11.687 1.00 90.56 98 SER A CA 1
ATOM 785 C C . SER A 1 98 ? -3.104 -13.502 -10.325 1.00 90.56 98 SER A C 1
ATOM 787 O O . SER A 1 98 ? -2.592 -12.824 -9.433 1.00 90.56 98 SER A O 1
ATOM 789 N N . GLU A 1 99 ? -4.217 -14.206 -10.116 1.00 89.69 99 GLU A N 1
ATOM 790 C CA . GLU A 1 99 ? -4.900 -14.279 -8.815 1.00 89.69 99 GLU A CA 1
ATOM 791 C C . GLU A 1 99 ? -3.936 -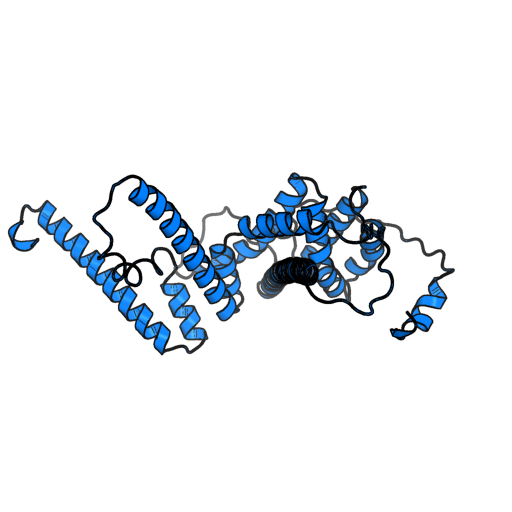14.638 -7.669 1.00 89.69 99 GLU A C 1
ATOM 793 O O . GLU A 1 99 ? -3.945 -14.023 -6.604 1.00 89.69 99 GLU A O 1
ATOM 798 N N . SER A 1 100 ? -3.030 -15.591 -7.915 1.00 90.94 100 SER A N 1
ATOM 799 C CA . SER A 1 100 ? -2.016 -15.996 -6.938 1.00 90.94 100 SER A CA 1
ATOM 800 C C . SER A 1 100 ? -1.021 -14.879 -6.623 1.00 90.94 100 SER A C 1
ATOM 802 O O . SER A 1 100 ? -0.505 -14.823 -5.506 1.00 90.94 100 SER A O 1
ATOM 804 N N . ASP A 1 101 ? -0.709 -14.019 -7.592 1.00 91.00 101 ASP A N 1
ATOM 805 C CA . ASP A 1 101 ? 0.194 -12.890 -7.389 1.00 91.00 101 ASP A CA 1
ATOM 806 C C . ASP A 1 101 ? -0.490 -11.778 -6.605 1.00 91.00 101 ASP A C 1
ATOM 808 O O . ASP A 1 101 ? 0.122 -11.225 -5.691 1.00 91.00 101 ASP A O 1
ATOM 812 N N . ARG A 1 102 ? -1.768 -11.507 -6.903 1.00 92.12 102 ARG A N 1
ATOM 813 C CA . ARG A 1 102 ? -2.586 -10.555 -6.147 1.00 92.12 102 ARG A CA 1
ATOM 814 C C . ARG A 1 102 ? -2.713 -10.988 -4.690 1.00 92.12 102 ARG A C 1
ATOM 816 O O . ARG A 1 102 ? -2.370 -10.216 -3.796 1.00 92.12 102 ARG A O 1
ATOM 823 N N . GLN A 1 103 ? -3.093 -12.242 -4.447 1.00 92.31 103 GLN A N 1
ATOM 824 C CA . GLN A 1 103 ? -3.196 -12.775 -3.089 1.00 92.31 103 GLN A CA 1
ATOM 825 C C . GLN A 1 1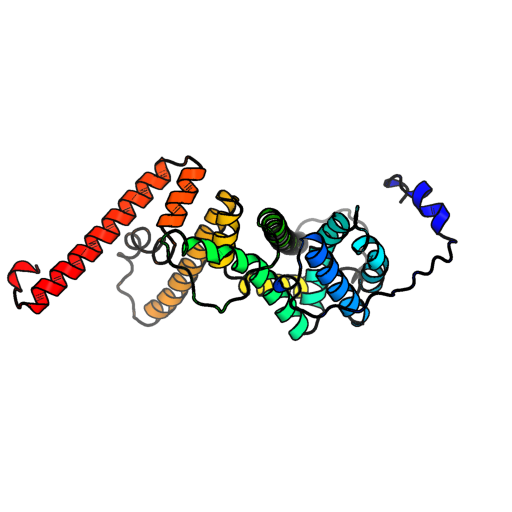03 ? -1.840 -12.790 -2.372 1.00 92.31 103 GLN A C 1
ATOM 827 O O . GLN A 1 103 ? -1.767 -12.490 -1.182 1.00 92.31 103 GLN A O 1
ATOM 832 N N . GLY A 1 104 ? -0.751 -13.093 -3.086 1.00 92.62 104 GLY A N 1
ATOM 833 C CA . GLY A 1 104 ? 0.603 -13.022 -2.539 1.00 92.62 104 GLY A CA 1
ATOM 834 C C . GLY A 1 104 ? 0.995 -11.606 -2.108 1.00 92.62 104 GLY A C 1
ATOM 835 O O . GLY A 1 104 ? 1.579 -11.439 -1.041 1.00 92.62 104 GLY A O 1
ATOM 836 N N . THR A 1 105 ? 0.640 -10.592 -2.898 1.00 94.06 105 THR A N 1
ATOM 837 C CA . THR A 1 105 ? 0.858 -9.172 -2.575 1.00 94.06 105 THR A CA 1
ATOM 838 C C . THR A 1 105 ? 0.054 -8.745 -1.350 1.00 94.06 105 THR A C 1
ATOM 840 O O . THR A 1 105 ? 0.618 -8.139 -0.440 1.00 94.06 105 THR A O 1
ATOM 843 N N . ILE A 1 106 ? -1.227 -9.122 -1.277 1.00 94.38 106 ILE A N 1
ATOM 844 C CA . ILE A 1 106 ? -2.084 -8.856 -0.111 1.00 94.38 106 ILE A CA 1
ATOM 845 C C . ILE A 1 106 ? -1.497 -9.512 1.139 1.00 94.38 106 ILE A C 1
ATOM 847 O O . ILE A 1 106 ? -1.338 -8.858 2.167 1.00 94.38 106 ILE A O 1
ATOM 851 N N . GLN A 1 107 ? -1.124 -10.790 1.047 1.00 93.56 107 GLN A N 1
ATOM 852 C CA . GLN A 1 107 ? -0.564 -11.523 2.177 1.00 93.56 107 GLN A CA 1
ATOM 853 C C . GLN A 1 107 ? 0.752 -10.910 2.661 1.00 93.56 107 GLN A C 1
ATOM 855 O O . GLN A 1 107 ? 0.987 -10.844 3.863 1.00 93.56 107 GLN A O 1
ATOM 860 N N . GLU A 1 108 ? 1.598 -10.439 1.748 1.00 94.38 108 GLU A N 1
ATOM 861 C CA . GLU A 1 108 ? 2.852 -9.774 2.092 1.00 94.38 108 GLU A CA 1
ATOM 862 C C . GLU A 1 108 ? 2.596 -8.456 2.849 1.00 94.38 108 GLU A C 1
ATOM 864 O O . GLU A 1 108 ? 3.239 -8.199 3.866 1.00 94.38 108 GLU A O 1
ATOM 869 N N . MET A 1 109 ? 1.607 -7.658 2.426 1.00 94.81 109 MET A N 1
ATOM 870 C CA . MET A 1 109 ? 1.189 -6.445 3.146 1.00 94.81 109 MET A CA 1
ATOM 871 C C . MET A 1 109 ? 0.605 -6.776 4.528 1.00 94.81 109 MET A C 1
ATOM 873 O O . MET A 1 109 ? 0.950 -6.126 5.515 1.00 94.81 109 MET A O 1
ATOM 877 N N . LEU A 1 110 ? -0.237 -7.809 4.623 1.00 93.31 110 LEU A N 1
ATOM 878 C CA . LEU A 1 110 ? -0.812 -8.267 5.891 1.00 93.31 110 LEU A CA 1
ATOM 879 C C . LEU A 1 110 ? 0.247 -8.820 6.846 1.00 93.31 110 LEU A C 1
ATOM 881 O O . LEU A 1 110 ? 0.156 -8.587 8.046 1.00 93.31 110 LEU A O 1
ATOM 885 N N . ASP A 1 111 ? 1.265 -9.512 6.338 1.00 91.56 111 ASP A N 1
ATOM 886 C CA . ASP A 1 111 ? 2.380 -10.011 7.142 1.00 91.56 111 ASP A CA 1
ATOM 887 C C . ASP A 1 111 ? 3.182 -8.860 7.767 1.00 91.56 111 ASP A C 1
ATOM 889 O O . ASP A 1 111 ? 3.566 -8.942 8.935 1.00 91.56 111 ASP A O 1
ATOM 893 N N . VAL A 1 112 ? 3.399 -7.774 7.016 1.00 92.94 112 VAL A N 1
ATOM 894 C CA . VAL A 1 112 ? 4.073 -6.565 7.516 1.00 92.94 112 VAL A CA 1
ATOM 895 C C . VAL A 1 112 ? 3.238 -5.886 8.601 1.00 92.94 112 VAL A C 1
ATOM 897 O O . VAL A 1 112 ? 3.763 -5.562 9.666 1.00 92.94 112 VAL A O 1
ATOM 900 N N . LEU A 1 113 ? 1.941 -5.692 8.351 1.00 91.19 113 LEU A N 1
ATOM 901 C CA . LEU A 1 113 ? 1.039 -5.021 9.290 1.00 91.19 113 LEU A CA 1
ATOM 902 C C . LEU A 1 113 ? 0.744 -5.882 10.533 1.00 91.19 113 LEU A C 1
ATOM 904 O O . LEU A 1 113 ? 0.623 -5.363 11.636 1.00 91.19 113 LEU A O 1
ATOM 908 N N . GLY A 1 114 ? 0.649 -7.203 10.380 1.00 87.19 114 GLY A N 1
ATOM 909 C CA . GLY A 1 114 ? 0.325 -8.136 11.459 1.00 87.19 114 GLY A CA 1
ATOM 910 C C . GLY A 1 114 ? 1.496 -8.441 12.395 1.00 87.19 114 GLY A C 1
ATOM 911 O O . GLY A 1 114 ? 1.274 -8.766 13.561 1.00 87.19 114 GLY A O 1
ATOM 912 N N . ALA A 1 115 ? 2.740 -8.304 11.927 1.00 80.81 115 ALA A N 1
ATOM 913 C CA . ALA A 1 115 ? 3.932 -8.589 12.729 1.00 80.81 115 ALA A CA 1
ATOM 914 C C . ALA A 1 115 ? 4.144 -7.630 13.910 1.00 80.81 115 ALA A C 1
ATOM 916 O O . ALA A 1 115 ? 4.946 -7.923 14.797 1.00 80.81 115 ALA A O 1
ATOM 917 N N . THR A 1 116 ? 3.441 -6.500 13.940 1.00 68.25 116 THR A N 1
ATOM 918 C CA . THR A 1 116 ? 3.490 -5.568 15.068 1.00 68.25 116 THR A CA 1
ATOM 919 C C . THR A 1 116 ? 2.664 -6.123 16.246 1.00 68.25 116 THR A C 1
ATOM 921 O O . THR A 1 116 ? 3.153 -6.211 17.372 1.00 68.25 116 THR A O 1
ATOM 924 N N . SER A 1 117 ? 1.487 -6.704 15.967 1.00 59.53 117 SER A N 1
ATOM 925 C CA . SER A 1 117 ? 0.446 -7.028 16.961 1.00 59.53 117 SER A CA 1
ATOM 926 C C . SER A 1 117 ? 0.852 -7.981 18.100 1.00 59.53 117 SER A C 1
ATOM 928 O O . SER A 1 117 ? 0.095 -8.125 19.062 1.00 59.53 117 SER A O 1
ATOM 930 N N . HIS A 1 118 ? 2.009 -8.647 18.039 1.00 52.91 118 HIS A N 1
ATOM 931 C CA . HIS A 1 118 ? 2.427 -9.626 19.046 1.00 52.91 118 HIS A CA 1
ATOM 932 C C . HIS A 1 118 ? 2.898 -9.000 20.380 1.00 52.91 118 HIS A C 1
ATOM 934 O O . HIS A 1 118 ? 3.025 -9.712 21.376 1.00 52.91 118 HIS A O 1
ATOM 940 N N . ARG A 1 119 ? 3.128 -7.679 20.457 1.00 48.25 119 ARG A N 1
ATOM 941 C CA . ARG A 1 119 ? 3.698 -7.046 21.669 1.00 48.25 119 ARG A CA 1
ATOM 942 C C . ARG A 1 119 ? 2.706 -6.823 22.816 1.00 48.25 119 ARG A C 1
ATOM 944 O O . ARG A 1 119 ? 3.131 -6.780 23.971 1.00 48.25 119 ARG A O 1
ATOM 951 N N . VAL A 1 120 ? 1.403 -6.712 22.545 1.00 46.56 120 VAL A N 1
ATOM 952 C CA . VAL A 1 120 ? 0.402 -6.396 23.590 1.00 46.56 120 VAL A CA 1
ATOM 953 C C . VAL A 1 120 ? 0.238 -7.541 24.602 1.00 46.56 120 VAL A C 1
ATOM 955 O O . VAL A 1 120 ? -0.079 -7.302 25.764 1.00 46.56 120 VAL A O 1
ATOM 958 N N . SER A 1 121 ? 0.551 -8.784 24.227 1.00 43.94 121 SER A N 1
ATOM 959 C CA . SER A 1 121 ? 0.403 -9.943 25.121 1.00 43.94 121 SER A CA 1
ATOM 960 C C . SER A 1 121 ? 1.581 -10.177 26.078 1.00 43.94 121 SER A C 1
ATOM 962 O O . SER A 1 121 ? 1.486 -11.050 26.933 1.00 43.94 121 SER A O 1
ATOM 964 N N . THR A 1 122 ? 2.685 -9.425 25.979 1.00 42.72 122 THR A N 1
ATOM 965 C CA . THR A 1 122 ? 3.914 -9.712 26.753 1.00 42.72 122 THR A CA 1
ATOM 966 C C . THR A 1 122 ? 4.169 -8.797 27.956 1.00 42.72 122 THR A C 1
ATOM 968 O O . THR A 1 122 ? 5.210 -8.917 28.595 1.00 42.72 122 THR A O 1
ATOM 971 N N . ALA A 1 123 ? 3.232 -7.916 28.322 1.00 42.78 123 ALA A N 1
ATOM 972 C CA . ALA A 1 123 ? 3.342 -7.123 29.557 1.00 42.78 123 ALA A CA 1
ATOM 973 C C . ALA A 1 123 ? 3.048 -7.933 30.845 1.00 42.78 123 ALA A C 1
ATOM 975 O O . ALA A 1 123 ? 3.307 -7.452 31.945 1.00 42.78 123 ALA A O 1
ATOM 976 N N . GLY A 1 124 ? 2.547 -9.169 30.726 1.00 36.25 124 GLY A N 1
ATOM 977 C CA . GLY A 1 124 ? 2.396 -10.121 31.829 1.00 36.25 124 GLY A CA 1
ATOM 978 C C . GLY A 1 124 ? 3.283 -11.337 31.588 1.00 36.25 124 GLY A C 1
ATOM 979 O O . GLY A 1 124 ? 3.024 -12.124 30.684 1.00 36.25 124 GLY A O 1
ATOM 980 N N . GLY A 1 125 ? 4.360 -11.471 32.360 1.00 40.84 125 GLY A N 1
ATOM 981 C CA . GLY A 1 125 ? 5.374 -12.499 32.151 1.00 40.84 125 GLY A CA 1
ATOM 982 C C . GLY A 1 125 ? 4.820 -13.926 32.109 1.00 40.84 125 GLY A C 1
ATOM 983 O O . GLY A 1 125 ? 4.241 -14.401 33.081 1.00 40.84 125 GLY A O 1
ATOM 984 N N . ARG A 1 126 ? 5.080 -14.623 31.001 1.00 34.25 126 ARG A N 1
ATOM 985 C CA . ARG A 1 126 ? 5.537 -16.021 30.934 1.00 34.25 126 ARG A CA 1
ATOM 986 C C . ARG A 1 126 ? 5.821 -16.373 29.478 1.00 34.25 126 ARG A C 1
ATOM 988 O O . ARG A 1 126 ? 4.981 -16.228 28.600 1.00 34.25 126 ARG A O 1
ATOM 995 N N . GLN A 1 127 ? 7.056 -16.784 29.243 1.00 42.78 127 GLN A N 1
ATOM 996 C CA . GLN A 1 127 ? 7.565 -17.220 27.954 1.00 42.78 127 GLN A CA 1
ATOM 997 C C . GLN A 1 127 ? 7.069 -18.642 27.649 1.00 42.78 127 GLN A C 1
ATOM 999 O O . GLN A 1 127 ? 6.878 -19.429 28.576 1.00 42.78 127 GLN A O 1
ATOM 1004 N N . ALA A 1 128 ? 6.968 -18.941 26.351 1.00 38.59 128 ALA A N 1
ATOM 1005 C CA . ALA A 1 128 ? 6.738 -20.242 25.711 1.00 38.59 128 ALA A CA 1
ATOM 1006 C C . ALA A 1 128 ? 5.280 -20.621 25.373 1.00 38.59 128 ALA A C 1
ATOM 1008 O O . ALA A 1 128 ? 4.606 -21.345 26.099 1.00 38.59 128 ALA A O 1
ATOM 1009 N N . SER A 1 129 ? 4.882 -20.280 24.145 1.00 34.12 129 SER A N 1
ATOM 1010 C CA . SER A 1 129 ? 4.507 -21.333 23.196 1.00 34.12 129 SER A CA 1
ATOM 1011 C C . SER A 1 129 ? 5.067 -20.989 21.814 1.00 34.12 129 SER A C 1
ATOM 1013 O O . SER A 1 129 ? 4.637 -20.026 21.178 1.00 34.12 129 SER A O 1
ATOM 1015 N N . ASP A 1 130 ? 6.052 -21.767 21.379 1.00 42.75 130 ASP A N 1
ATOM 1016 C CA . ASP A 1 130 ? 6.571 -21.785 20.017 1.00 42.75 130 ASP A CA 1
ATOM 1017 C C . ASP A 1 130 ? 5.440 -22.120 19.037 1.00 42.75 130 ASP A C 1
ATOM 1019 O O . ASP A 1 130 ? 4.971 -23.255 19.020 1.00 42.75 130 ASP A O 1
ATOM 1023 N N . ASN A 1 131 ? 4.969 -21.122 18.277 1.00 41.12 131 ASN A N 1
ATOM 1024 C CA . ASN A 1 131 ? 4.444 -21.233 16.904 1.00 41.12 131 ASN A CA 1
ATOM 1025 C C . ASN A 1 131 ? 3.731 -19.937 16.470 1.00 41.12 131 ASN A C 1
ATOM 1027 O O . ASN A 1 131 ? 2.509 -19.860 16.528 1.00 41.12 131 ASN A O 1
ATOM 1031 N N . ALA A 1 132 ? 4.487 -18.939 15.990 1.00 40.59 132 ALA A N 1
ATOM 1032 C CA . ALA A 1 132 ? 4.064 -18.001 14.932 1.00 40.59 132 ALA A CA 1
ATOM 1033 C C . ALA A 1 132 ? 5.201 -17.017 14.583 1.00 40.59 132 ALA A C 1
ATOM 1035 O O . ALA A 1 132 ? 5.400 -16.018 15.257 1.00 40.59 132 ALA A O 1
ATOM 1036 N N . ALA A 1 133 ? 5.958 -17.332 13.529 1.00 49.84 133 ALA A N 1
ATOM 1037 C CA . ALA A 1 133 ? 6.720 -16.432 12.649 1.00 49.84 133 ALA A CA 1
ATOM 1038 C C . ALA A 1 133 ? 6.993 -14.971 13.103 1.00 49.84 133 ALA A C 1
ATOM 1040 O O . ALA A 1 133 ? 6.587 -14.026 12.425 1.00 49.84 133 ALA A O 1
ATOM 1041 N N . SER A 1 134 ? 7.755 -14.764 14.178 1.00 60.72 134 SER A N 1
ATOM 1042 C CA . SER A 1 134 ? 8.325 -13.446 14.483 1.00 60.72 134 SER A CA 1
ATOM 1043 C C . SER A 1 134 ? 9.291 -13.033 13.366 1.00 60.72 134 SER A C 1
ATOM 1045 O O . SER A 1 134 ? 10.229 -13.767 13.048 1.00 60.72 134 SER A O 1
ATOM 1047 N N . SER A 1 135 ? 9.053 -11.874 12.747 1.00 68.19 135 SER A N 1
ATOM 1048 C CA . SER A 1 135 ? 9.952 -11.287 11.743 1.00 68.19 135 SER A CA 1
ATOM 1049 C C . SER A 1 135 ? 11.387 -11.189 12.282 1.00 68.19 135 SER A C 1
ATOM 1051 O O . SER A 1 135 ? 11.590 -10.823 13.440 1.00 68.19 135 SER A O 1
ATOM 1053 N N . ARG A 1 136 ? 12.386 -11.511 11.443 1.00 82.31 136 ARG A N 1
ATOM 1054 C CA . ARG A 1 136 ? 13.817 -11.465 11.811 1.00 82.31 136 ARG A CA 1
ATOM 1055 C C . ARG A 1 136 ? 14.377 -10.038 11.858 1.00 82.31 136 ARG A C 1
ATOM 1057 O O . ARG A 1 136 ? 15.505 -9.860 12.305 1.00 82.31 136 ARG A O 1
ATOM 1064 N N . MET A 1 137 ? 13.620 -9.053 11.373 1.00 85.50 137 MET A N 1
ATOM 1065 C CA . MET A 1 137 ? 14.018 -7.646 11.364 1.00 85.50 137 MET A CA 1
ATOM 1066 C C . MET A 1 137 ? 13.964 -7.025 12.756 1.00 85.50 137 MET A C 1
ATOM 1068 O O . MET A 1 137 ? 13.082 -7.353 13.555 1.00 85.50 137 MET A O 1
ATOM 1072 N N . ASP A 1 138 ? 14.850 -6.060 12.996 1.00 88.00 138 ASP A N 1
ATOM 1073 C CA . ASP A 1 138 ? 14.782 -5.184 14.164 1.00 88.00 138 ASP A CA 1
ATOM 1074 C C . ASP A 1 138 ? 13.541 -4.271 14.133 1.00 88.00 138 ASP A C 1
ATOM 1076 O O . ASP A 1 138 ? 12.899 -4.085 13.098 1.00 88.00 138 ASP A O 1
ATOM 1080 N N . TYR A 1 139 ? 13.180 -3.706 15.284 1.00 85.94 139 TYR A N 1
ATOM 1081 C CA . TYR A 1 139 ? 12.011 -2.850 15.443 1.00 85.94 139 TYR A CA 1
ATOM 1082 C C . TYR A 1 139 ? 12.012 -1.637 14.499 1.00 85.94 139 TYR A C 1
ATOM 1084 O O . TYR A 1 139 ? 11.003 -1.408 13.835 1.00 85.94 139 TYR A O 1
ATOM 1092 N N . ASP A 1 140 ? 13.128 -0.908 14.396 1.00 88.75 140 ASP A N 1
ATOM 1093 C CA . ASP A 1 140 ? 13.238 0.280 13.532 1.00 88.75 140 ASP A CA 1
ATOM 1094 C C . ASP A 1 140 ? 13.060 -0.077 12.044 1.00 88.75 140 ASP A C 1
ATOM 1096 O O . ASP A 1 140 ? 12.334 0.574 11.294 1.00 88.75 140 ASP A O 1
ATOM 1100 N N . GLU A 1 141 ? 13.644 -1.197 11.620 1.00 91.19 141 GLU A N 1
ATOM 1101 C CA . GLU A 1 141 ? 13.506 -1.707 10.253 1.00 91.19 141 GLU A CA 1
ATOM 1102 C C . GLU A 1 141 ? 12.064 -2.146 9.948 1.00 91.19 141 GLU A C 1
ATOM 1104 O O . GLU A 1 141 ? 11.540 -1.873 8.864 1.00 91.19 141 GLU A O 1
ATOM 1109 N N . ARG A 1 142 ? 11.372 -2.765 10.915 1.00 90.38 142 ARG A N 1
ATOM 1110 C CA . ARG A 1 142 ? 9.939 -3.080 10.780 1.00 90.38 142 ARG A CA 1
ATOM 1111 C C . ARG A 1 142 ? 9.083 -1.821 10.714 1.00 90.38 142 ARG A C 1
ATOM 1113 O O . ARG A 1 142 ? 8.122 -1.789 9.950 1.00 90.38 142 ARG A O 1
ATOM 1120 N N . GLN A 1 143 ? 9.433 -0.783 11.470 1.00 91.19 143 GLN A N 1
ATOM 1121 C CA . GLN A 1 143 ? 8.733 0.498 11.443 1.00 91.19 143 GLN A CA 1
ATOM 1122 C C . GLN A 1 143 ? 8.784 1.135 10.046 1.00 91.19 143 GLN A C 1
ATOM 1124 O O . GLN A 1 143 ? 7.762 1.610 9.539 1.00 91.19 143 GLN A O 1
ATOM 1129 N N . LYS A 1 144 ? 9.948 1.076 9.387 1.00 92.62 144 LYS A N 1
ATOM 1130 C CA . LYS A 1 144 ? 10.116 1.495 7.984 1.00 92.62 144 LYS A CA 1
ATOM 1131 C C . LYS A 1 144 ? 9.260 0.656 7.037 1.00 92.62 144 LYS A C 1
ATOM 1133 O O . LYS A 1 144 ? 8.582 1.218 6.182 1.00 92.62 144 LYS A O 1
ATOM 1138 N N . ALA A 1 145 ? 9.220 -0.667 7.223 1.00 94.12 145 ALA A N 1
ATOM 1139 C CA . ALA A 1 145 ? 8.394 -1.561 6.405 1.00 94.12 145 ALA A CA 1
ATOM 1140 C C . ALA A 1 145 ? 6.898 -1.224 6.496 1.00 94.12 145 ALA A C 1
ATOM 1142 O O . ALA A 1 145 ? 6.232 -1.083 5.471 1.00 94.12 145 ALA A O 1
ATOM 1143 N N . VAL A 1 146 ? 6.382 -1.024 7.711 1.00 93.81 146 VAL A N 1
ATOM 1144 C CA . VAL A 1 146 ? 4.985 -0.623 7.941 1.00 93.81 146 VAL A CA 1
ATOM 1145 C C . VAL A 1 146 ? 4.694 0.742 7.314 1.00 93.81 146 VAL A C 1
ATOM 1147 O O . VAL A 1 146 ? 3.672 0.914 6.651 1.00 93.81 146 VAL A O 1
ATOM 1150 N N . SER A 1 147 ? 5.611 1.700 7.468 1.00 93.44 147 SER A N 1
ATOM 1151 C CA . SER A 1 147 ? 5.475 3.037 6.877 1.00 93.44 147 SER A CA 1
ATOM 1152 C C . SER A 1 147 ? 5.430 2.982 5.345 1.00 93.44 147 SER A C 1
ATOM 1154 O O . SER A 1 147 ? 4.587 3.638 4.736 1.00 93.44 147 SER A O 1
ATOM 1156 N N . ALA A 1 148 ? 6.261 2.141 4.720 1.00 95.00 148 ALA A N 1
ATOM 1157 C CA . ALA A 1 148 ? 6.252 1.921 3.275 1.00 95.00 148 ALA A CA 1
ATOM 1158 C C . ALA A 1 148 ? 4.934 1.292 2.789 1.00 95.00 148 ALA A C 1
ATOM 1160 O O . ALA A 1 148 ? 4.379 1.730 1.783 1.00 95.00 148 ALA A O 1
ATOM 1161 N N . VAL A 1 149 ? 4.379 0.315 3.518 1.00 95.94 149 VAL A N 1
ATOM 1162 C CA . VAL A 1 149 ? 3.060 -0.262 3.191 1.00 95.94 149 VAL A CA 1
ATOM 1163 C C . VAL A 1 149 ? 1.957 0.794 3.280 1.00 95.94 149 VAL A C 1
ATOM 1165 O O . VAL A 1 149 ? 1.109 0.870 2.391 1.00 95.94 149 VAL A O 1
ATOM 1168 N N . PHE A 1 150 ? 1.976 1.657 4.299 1.00 95.06 150 PHE A N 1
ATOM 1169 C CA . PHE A 1 150 ? 1.011 2.753 4.392 1.00 95.06 150 PHE A CA 1
ATOM 1170 C C . PHE A 1 150 ? 1.161 3.781 3.274 1.00 95.06 150 PHE A C 1
ATOM 1172 O O . PHE A 1 150 ? 0.146 4.237 2.751 1.00 95.06 150 PHE A O 1
ATOM 1179 N N . MET A 1 151 ? 2.390 4.097 2.858 1.00 95.00 151 MET A N 1
ATOM 1180 C CA . MET A 1 151 ? 2.625 4.958 1.700 1.00 95.00 151 MET A CA 1
ATOM 1181 C C . MET A 1 151 ? 2.013 4.360 0.427 1.00 95.00 151 MET A C 1
ATOM 1183 O O . MET A 1 151 ? 1.379 5.085 -0.338 1.00 95.00 151 MET A O 1
ATOM 1187 N N . VAL A 1 152 ? 2.163 3.051 0.201 1.00 96.00 152 VAL A N 1
ATOM 1188 C CA . VAL A 1 152 ? 1.538 2.366 -0.942 1.00 96.00 152 VAL A CA 1
ATOM 1189 C C . VAL A 1 152 ? 0.023 2.512 -0.889 1.00 96.00 152 VAL A C 1
ATOM 1191 O O . VAL A 1 152 ? -0.574 2.949 -1.869 1.00 96.00 152 VAL A O 1
ATOM 1194 N N . ILE A 1 153 ? -0.587 2.206 0.259 1.00 94.69 153 ILE A N 1
ATOM 1195 C CA . ILE A 1 153 ? -2.037 2.324 0.465 1.00 94.69 153 ILE A CA 1
ATOM 1196 C C . ILE A 1 153 ? -2.519 3.751 0.160 1.00 94.69 153 ILE A C 1
ATOM 1198 O O . ILE A 1 153 ? -3.470 3.929 -0.598 1.00 94.69 153 ILE A O 1
ATOM 1202 N N . ASP A 1 154 ? -1.843 4.769 0.699 1.00 93.62 154 ASP A N 1
ATOM 1203 C CA . ASP A 1 154 ? -2.208 6.172 0.479 1.00 93.62 154 ASP A CA 1
ATOM 1204 C C . ASP A 1 154 ? -2.036 6.586 -0.979 1.00 93.62 154 ASP A C 1
ATOM 1206 O O . ASP A 1 154 ? -2.915 7.232 -1.543 1.00 93.62 154 ASP A O 1
ATOM 1210 N N . THR A 1 155 ? -0.929 6.193 -1.606 1.00 93.94 155 THR A N 1
ATOM 1211 C CA . THR A 1 155 ? -0.638 6.545 -3.000 1.00 93.94 155 THR A CA 1
ATOM 1212 C C . THR A 1 155 ? -1.685 5.954 -3.938 1.00 93.94 155 THR A C 1
ATOM 1214 O O . THR A 1 155 ? -2.188 6.657 -4.811 1.00 93.94 155 THR A O 1
ATOM 1217 N N . LEU A 1 156 ? -2.056 4.684 -3.738 1.00 93.69 156 LEU A N 1
ATOM 1218 C CA . LEU A 1 156 ? -3.087 4.022 -4.539 1.00 93.69 156 LEU A CA 1
ATOM 1219 C C . LEU A 1 156 ? -4.469 4.638 -4.305 1.00 93.69 156 LEU A C 1
ATOM 1221 O O . LEU A 1 156 ? -5.208 4.852 -5.264 1.00 93.69 156 LEU A O 1
ATOM 1225 N N . ARG A 1 157 ? -4.803 4.982 -3.056 1.00 91.69 157 ARG A N 1
ATOM 1226 C CA . ARG A 1 157 ? -6.060 5.663 -2.727 1.00 91.69 157 ARG A CA 1
ATOM 1227 C C . ARG A 1 157 ? -6.146 7.041 -3.382 1.00 91.69 157 ARG A C 1
ATOM 1229 O O . ARG A 1 157 ? -7.132 7.318 -4.052 1.00 91.69 157 ARG A O 1
ATOM 1236 N N . ILE A 1 158 ? -5.117 7.878 -3.228 1.00 91.31 158 ILE A N 1
ATOM 1237 C CA . ILE A 1 158 ? -5.061 9.215 -3.842 1.00 91.31 158 ILE A CA 1
ATOM 1238 C C . ILE A 1 158 ? -5.170 9.100 -5.363 1.00 91.31 158 ILE A C 1
ATOM 1240 O O . ILE A 1 158 ? -5.877 9.881 -5.994 1.00 91.31 158 ILE A O 1
ATOM 1244 N N . TRP A 1 159 ? -4.497 8.112 -5.956 1.00 91.25 159 TRP A N 1
ATOM 1245 C CA . TRP A 1 159 ? -4.590 7.855 -7.387 1.00 91.25 159 TRP A CA 1
ATOM 1246 C C . TRP A 1 159 ? -6.018 7.483 -7.811 1.00 91.25 159 TRP A C 1
ATOM 1248 O O . TRP A 1 159 ? -6.543 8.079 -8.749 1.00 91.25 159 TRP A O 1
ATOM 1258 N N . ALA A 1 160 ? -6.680 6.565 -7.099 1.00 90.00 160 ALA A N 1
ATOM 1259 C CA . ALA A 1 160 ? -8.054 6.162 -7.400 1.00 90.00 160 ALA A CA 1
ATOM 1260 C C . ALA A 1 160 ? -9.058 7.318 -7.223 1.00 90.00 160 ALA A C 1
ATOM 1262 O O . ALA A 1 160 ? -9.951 7.496 -8.055 1.00 90.00 160 ALA A O 1
ATOM 1263 N N . GLU A 1 161 ? -8.894 8.131 -6.174 1.00 89.38 161 GLU A N 1
ATOM 1264 C CA . GLU A 1 161 ? -9.693 9.339 -5.926 1.00 89.38 161 GLU A CA 1
ATOM 1265 C C . GLU A 1 161 ? -9.509 10.362 -7.061 1.00 89.38 161 GLU A C 1
ATOM 1267 O O . GLU A 1 161 ? -10.496 10.845 -7.618 1.00 89.38 161 GLU A O 1
ATOM 1272 N N . HIS A 1 162 ? -8.264 10.627 -7.471 1.00 88.06 162 HIS A N 1
ATOM 1273 C CA . HIS A 1 162 ? -7.943 11.544 -8.567 1.00 88.06 162 HIS A CA 1
ATOM 1274 C C . HIS A 1 162 ? -8.519 11.078 -9.913 1.00 88.06 162 HIS A C 1
ATOM 1276 O O . HIS A 1 162 ? -9.129 11.867 -10.635 1.00 88.06 162 HIS A O 1
ATOM 1282 N N . GLU A 1 163 ? -8.366 9.795 -10.256 1.00 86.69 163 GLU A N 1
ATOM 1283 C CA . GLU A 1 163 ? -8.946 9.239 -11.485 1.00 86.69 163 GLU A CA 1
ATOM 1284 C C . GLU A 1 163 ? -10.480 9.325 -11.471 1.00 86.69 163 GLU A C 1
ATOM 1286 O O . GLU A 1 163 ? -11.094 9.668 -12.484 1.00 86.69 163 GLU A O 1
ATOM 1291 N N . THR A 1 164 ? -11.108 9.081 -10.318 1.00 84.94 164 THR A N 1
ATOM 1292 C CA . THR A 1 164 ? -12.562 9.217 -10.134 1.00 84.94 164 THR A CA 1
ATOM 1293 C C . THR A 1 164 ? -13.024 10.667 -10.308 1.00 84.94 164 THR A C 1
ATOM 1295 O O . THR A 1 164 ? -14.002 10.933 -11.014 1.00 84.94 164 THR A O 1
ATOM 1298 N N . GLU A 1 165 ? -12.309 11.627 -9.721 1.00 85.38 165 GLU A N 1
ATOM 1299 C CA . GLU A 1 165 ? -12.618 13.053 -9.846 1.00 85.38 165 GLU A CA 1
ATOM 1300 C C . GLU A 1 165 ? -12.493 13.540 -11.295 1.00 85.38 165 GLU A C 1
ATOM 1302 O O . GLU A 1 165 ? -13.399 14.209 -11.807 1.00 85.38 165 GLU A O 1
ATOM 1307 N N . GLU A 1 166 ? -11.415 13.167 -11.990 1.00 82.88 166 GLU A N 1
ATOM 1308 C CA . GLU A 1 166 ? -11.194 13.563 -13.381 1.00 82.88 166 GLU A CA 1
ATOM 1309 C C . GLU A 1 166 ? -12.339 13.086 -14.284 1.00 82.88 166 GLU A C 1
ATOM 1311 O O . GLU A 1 166 ? -12.839 13.837 -15.127 1.00 82.88 166 GLU A O 1
ATOM 1316 N N . ARG A 1 167 ? -12.850 11.873 -14.053 1.00 78.81 167 ARG A N 1
ATOM 1317 C CA . ARG A 1 167 ? -14.023 11.348 -14.770 1.00 78.81 167 ARG A CA 1
ATOM 1318 C C . ARG A 1 167 ? -15.275 12.169 -14.511 1.00 78.81 167 ARG A C 1
ATOM 1320 O O . ARG A 1 167 ? -15.995 12.509 -15.454 1.00 78.81 167 ARG A O 1
ATOM 1327 N N . HIS A 1 168 ? -15.545 12.514 -13.253 1.00 78.81 168 HIS A N 1
ATOM 1328 C CA . HIS A 1 168 ? -16.685 13.364 -12.916 1.00 78.81 168 HIS A CA 1
ATOM 1329 C C . HIS A 1 168 ? -16.557 14.751 -13.549 1.00 78.81 168 HIS A C 1
ATOM 1331 O O . HIS A 1 168 ? -17.556 15.300 -14.022 1.00 78.81 168 HIS A O 1
ATOM 1337 N N . ARG A 1 169 ? -15.341 15.299 -13.632 1.00 80.62 169 ARG A N 1
ATOM 1338 C CA . ARG A 1 169 ? -15.067 16.568 -14.312 1.00 80.62 169 ARG A CA 1
ATOM 1339 C C . ARG A 1 169 ? -15.367 16.489 -15.810 1.00 80.62 169 ARG A C 1
ATOM 1341 O O . ARG A 1 169 ? -16.052 17.367 -16.335 1.00 80.62 169 ARG A O 1
ATOM 1348 N N . VAL A 1 170 ? -14.910 15.433 -16.486 1.00 75.06 170 VAL A N 1
ATOM 1349 C CA . VAL A 1 170 ? -15.162 15.209 -17.922 1.00 75.06 170 VAL A CA 1
ATOM 1350 C C . VAL A 1 170 ? -16.654 15.000 -18.203 1.00 75.06 170 VAL A C 1
ATOM 1352 O O . VAL A 1 170 ? -17.186 15.595 -19.139 1.00 75.06 170 VAL A O 1
ATOM 1355 N N . SER A 1 171 ? -17.351 14.232 -17.361 1.00 68.81 171 SER A N 1
ATOM 1356 C CA . SER A 1 171 ? -18.794 13.978 -17.488 1.00 68.81 171 SER A CA 1
ATOM 1357 C C . SER A 1 171 ? -19.634 15.251 -17.291 1.00 68.81 171 SER A C 1
ATOM 1359 O O . SER A 1 171 ? -20.541 15.541 -18.073 1.00 68.81 171 SER A O 1
ATOM 1361 N N . ARG A 1 172 ? -19.286 16.093 -16.307 1.00 63.75 172 ARG A N 1
ATOM 1362 C CA . ARG A 1 172 ? -19.993 17.362 -16.035 1.00 63.75 172 ARG A CA 1
ATOM 1363 C C . ARG A 1 172 ? -19.705 18.450 -17.073 1.00 63.75 172 ARG A C 1
ATOM 1365 O O . ARG A 1 172 ? -20.562 19.297 -17.311 1.00 63.75 172 ARG A O 1
ATOM 1372 N N . GLY A 1 173 ? -18.542 18.411 -17.725 1.00 57.81 173 GLY A N 1
ATOM 1373 C CA . GLY A 1 173 ? -18.173 19.324 -18.814 1.00 57.81 173 GLY A CA 1
ATOM 1374 C C . GLY A 1 173 ? -18.894 19.071 -20.147 1.00 57.81 173 GLY A C 1
ATOM 1375 O O . GLY A 1 173 ? -18.680 19.822 -21.096 1.00 57.81 173 GLY A O 1
ATOM 1376 N N . GLY A 1 174 ? -19.736 18.034 -20.239 1.00 54.91 174 GLY A N 1
ATOM 1377 C CA . GLY A 1 174 ? -20.386 17.610 -21.481 1.00 54.91 174 GLY A CA 1
ATOM 1378 C C . GLY A 1 174 ? -21.680 18.336 -21.866 1.00 54.91 174 GLY A C 1
ATOM 1379 O O . GLY A 1 174 ? -22.134 18.149 -22.993 1.00 54.91 174 GLY A O 1
ATOM 1380 N N . THR A 1 175 ? -22.283 19.159 -20.993 1.00 48.75 175 THR A N 1
ATOM 1381 C CA . THR A 1 175 ? -23.686 19.589 -21.210 1.00 48.75 175 THR A CA 1
ATOM 1382 C C . THR A 1 175 ? -23.973 21.088 -21.217 1.00 48.75 175 THR A C 1
ATOM 1384 O O . THR A 1 175 ? -25.099 21.455 -21.542 1.00 48.75 175 THR A O 1
ATOM 1387 N N . THR A 1 176 ? -23.017 21.986 -20.960 1.00 45.66 176 THR A N 1
ATOM 1388 C CA . THR A 1 176 ? -23.279 23.431 -21.108 1.00 45.66 176 THR A CA 1
ATOM 1389 C C . THR A 1 176 ? -22.047 24.242 -21.522 1.00 45.66 176 THR A C 1
ATOM 1391 O O . THR A 1 176 ? -21.002 24.223 -20.885 1.00 45.66 176 THR A O 1
ATOM 1394 N N . SER A 1 177 ? -22.254 25.057 -22.560 1.00 41.97 177 SER A N 1
ATOM 1395 C CA . SER A 1 177 ? -21.452 26.201 -23.027 1.00 41.97 177 SER A CA 1
ATOM 1396 C C . SER A 1 177 ? -20.250 25.956 -23.961 1.00 41.97 177 SER A C 1
ATOM 1398 O O . SER A 1 177 ? -19.132 25.605 -23.600 1.00 41.97 177 SER A O 1
ATOM 1400 N N . SER A 1 178 ? -20.551 26.261 -25.223 1.00 45.53 178 SER A N 1
ATOM 1401 C CA . SER A 1 178 ? -19.690 26.560 -26.362 1.00 45.53 178 SER A CA 1
ATOM 1402 C C . SER A 1 178 ? -18.633 27.644 -26.085 1.00 45.53 178 SER A C 1
ATOM 1404 O O . SER A 1 178 ? -18.972 28.735 -25.636 1.00 45.53 178 SER A O 1
ATOM 1406 N N . SER A 1 179 ? -17.372 27.368 -26.449 1.00 47.97 179 SER A N 1
ATOM 1407 C CA . SER A 1 179 ? -16.517 28.187 -27.338 1.00 47.97 179 SER A CA 1
ATOM 1408 C C . SER A 1 179 ? -15.027 28.070 -26.975 1.00 47.97 179 SER A C 1
ATOM 1410 O O . SER A 1 179 ? -14.598 28.435 -25.886 1.00 47.97 179 SER A O 1
ATOM 1412 N N . ARG A 1 180 ? -14.230 27.622 -27.957 1.00 43.53 180 ARG A N 1
ATOM 1413 C CA . ARG A 1 180 ? -12.752 27.618 -28.006 1.00 43.53 180 ARG A CA 1
ATOM 1414 C C . ARG A 1 180 ? -12.008 26.639 -27.089 1.00 43.53 180 ARG A C 1
ATOM 1416 O O . ARG A 1 180 ? -11.157 27.039 -26.301 1.00 43.53 180 ARG A O 1
ATOM 1423 N N . ARG A 1 181 ? -12.135 25.339 -27.364 1.00 40.12 181 ARG A N 1
ATOM 1424 C CA . ARG A 1 181 ? -10.951 24.463 -27.352 1.00 40.12 181 ARG A CA 1
ATOM 1425 C C . ARG A 1 181 ? -10.898 23.663 -28.641 1.00 40.12 181 ARG A C 1
ATOM 1427 O O . ARG A 1 181 ? -11.850 22.989 -29.021 1.00 40.12 181 ARG A O 1
ATOM 1434 N N . LEU A 1 182 ? -9.796 23.859 -29.356 1.00 38.19 182 LEU A N 1
ATOM 1435 C CA . LEU A 1 182 ? -9.479 23.188 -30.599 1.00 38.19 182 LEU A CA 1
ATOM 1436 C C . LEU A 1 182 ? -9.614 21.676 -30.422 1.00 38.19 182 LEU A C 1
ATOM 1438 O O . LEU A 1 182 ? -9.060 21.124 -29.479 1.00 38.19 182 LEU A O 1
ATOM 1442 N N . ARG A 1 183 ? -10.337 21.054 -31.360 1.00 41.97 183 ARG A N 1
ATOM 1443 C CA . ARG A 1 183 ? -10.114 19.702 -31.890 1.00 41.97 183 ARG A CA 1
ATOM 1444 C C . ARG A 1 183 ? -9.306 18.788 -30.957 1.00 41.97 183 ARG A C 1
ATOM 1446 O O . ARG A 1 183 ? -8.145 18.500 -31.227 1.00 41.97 183 ARG A O 1
ATOM 1453 N N . SER A 1 184 ? -9.948 18.301 -29.897 1.00 38.72 184 SER A N 1
ATOM 1454 C CA . SER A 1 184 ? -9.555 17.020 -29.322 1.00 38.72 184 SER A CA 1
ATOM 1455 C C . SER A 1 184 ? -10.026 15.959 -30.305 1.00 38.72 184 SER A C 1
ATOM 1457 O O . SER A 1 184 ? -11.223 15.785 -30.545 1.00 38.72 184 SER A O 1
ATOM 1459 N N . SER A 1 185 ? -9.059 15.354 -30.978 1.00 36.06 185 SER A N 1
ATOM 1460 C CA . SER A 1 185 ? -9.226 14.181 -31.816 1.00 36.06 185 SER A CA 1
ATOM 1461 C C . SER A 1 185 ? -10.068 13.129 -31.098 1.00 36.06 185 SER A C 1
ATOM 1463 O O . SER A 1 185 ? -9.637 12.506 -30.130 1.00 36.06 185 SER A O 1
ATOM 1465 N N . LYS A 1 186 ? -11.262 12.905 -31.637 1.00 36.03 186 LYS A N 1
ATOM 1466 C CA . LYS A 1 186 ? -12.031 11.675 -31.499 1.00 36.03 186 LYS A CA 1
ATOM 1467 C C . LYS A 1 186 ? -11.162 10.539 -32.059 1.00 36.03 186 LYS A C 1
ATOM 1469 O O . LYS A 1 186 ? -11.129 10.342 -33.267 1.00 36.03 186 LYS A O 1
ATOM 1474 N N . GLY A 1 187 ? -10.350 9.926 -31.198 1.00 35.19 187 GLY A N 1
ATOM 1475 C CA . GLY A 1 187 ? -9.325 8.951 -31.595 1.00 35.19 187 GLY A CA 1
ATOM 1476 C C . GLY A 1 187 ? -8.088 8.911 -30.696 1.00 35.19 187 GLY A C 1
ATOM 1477 O O . GLY A 1 187 ? -6.989 8.710 -31.196 1.00 35.19 187 GLY A O 1
ATOM 1478 N N . SER A 1 188 ? -8.232 9.133 -29.389 1.00 33.88 188 SER A N 1
ATOM 1479 C CA . SER A 1 188 ? -7.157 8.851 -28.436 1.00 33.88 188 SER A CA 1
ATOM 1480 C C . SER A 1 188 ? -7.736 8.088 -27.252 1.00 33.88 188 SER A C 1
ATOM 1482 O O . SER A 1 188 ? -7.875 8.602 -26.149 1.00 33.88 188 SER A O 1
ATOM 1484 N N . GLU A 1 189 ? -8.065 6.822 -27.497 1.00 40.81 189 GLU A N 1
ATOM 1485 C CA . GLU A 1 189 ? -7.630 5.792 -26.560 1.00 40.81 189 GLU A CA 1
ATOM 1486 C C . GLU A 1 189 ? -6.106 5.938 -26.483 1.00 40.81 189 GLU A C 1
ATOM 1488 O O . GLU A 1 189 ? -5.364 5.409 -27.308 1.00 40.81 189 GLU A O 1
ATOM 1493 N N . SER A 1 190 ? -5.621 6.788 -25.580 1.00 36.34 190 SER A N 1
ATOM 1494 C CA . SER A 1 190 ? -4.202 6.861 -25.273 1.00 36.34 190 SER A CA 1
ATOM 1495 C C . SER A 1 190 ? -3.839 5.535 -24.618 1.00 36.34 190 SER A C 1
ATOM 1497 O O . SER A 1 190 ? -3.974 5.354 -23.410 1.00 36.34 190 SER A O 1
ATOM 1499 N N . SER A 1 191 ? -3.415 4.591 -25.452 1.00 44.78 191 SER A N 1
ATOM 1500 C CA . SER A 1 191 ? -3.007 3.213 -25.180 1.00 44.78 191 SER A CA 1
ATOM 1501 C C . SER A 1 191 ? -1.755 3.099 -24.292 1.00 44.78 191 SER A C 1
ATOM 1503 O O . SER A 1 191 ? -0.954 2.182 -24.448 1.00 44.78 191 SER A O 1
ATOM 1505 N N . THR A 1 192 ? -1.545 4.050 -23.380 1.00 51.31 192 THR A N 1
ATOM 1506 C CA . THR A 1 192 ? -0.324 4.211 -22.575 1.00 51.31 192 THR A CA 1
ATOM 1507 C C . THR A 1 192 ? -0.617 4.390 -21.083 1.00 51.31 192 THR A C 1
ATOM 1509 O O . THR A 1 192 ? 0.277 4.191 -20.267 1.00 51.31 192 THR A O 1
ATOM 1512 N N . SER A 1 193 ? -1.851 4.719 -20.694 1.00 65.88 193 SER A N 1
ATOM 1513 C CA . SER A 1 193 ? -2.263 4.739 -19.285 1.00 65.88 193 SER A CA 1
ATOM 1514 C C . SER A 1 193 ? -2.807 3.376 -18.844 1.00 65.88 193 SER A C 1
ATOM 1516 O O . SER A 1 193 ? -3.228 2.567 -19.679 1.00 65.88 193 SER A O 1
ATOM 1518 N N . TRP A 1 194 ? -2.784 3.104 -17.535 1.00 76.69 194 TRP A N 1
ATOM 1519 C CA . TRP A 1 194 ? -3.527 1.983 -16.949 1.00 76.69 194 TRP A CA 1
ATOM 1520 C C . TRP A 1 194 ? -5.028 2.107 -17.284 1.00 76.69 194 TRP A C 1
ATOM 1522 O O . TRP A 1 194 ? -5.522 3.234 -17.413 1.00 76.69 194 TRP A O 1
ATOM 1532 N N . PRO A 1 195 ? -5.753 0.987 -17.467 1.00 82.25 195 PRO A N 1
ATOM 1533 C CA . PRO A 1 195 ? -7.199 1.014 -17.667 1.00 82.25 195 PRO A CA 1
ATOM 1534 C C . PRO A 1 195 ? -7.867 1.543 -16.394 1.00 82.25 195 PRO A C 1
ATOM 1536 O O . PRO A 1 195 ? -8.006 0.817 -15.417 1.00 82.25 195 PRO A O 1
ATOM 1539 N N . SER A 1 196 ? -8.261 2.818 -16.385 1.00 80.81 196 SER A N 1
ATOM 1540 C CA . SER A 1 196 ? -8.662 3.487 -15.143 1.00 80.81 196 SER A CA 1
ATOM 1541 C C . SER A 1 196 ? -9.875 2.839 -14.466 1.00 80.81 196 SER A C 1
ATOM 1543 O O . SER A 1 196 ? -9.925 2.827 -13.243 1.00 80.81 196 SER A O 1
ATOM 1545 N N . ASP A 1 197 ? -10.811 2.241 -15.221 1.00 82.12 197 ASP A N 1
ATOM 1546 C CA . ASP A 1 197 ? -12.004 1.589 -14.648 1.00 82.12 197 ASP A CA 1
ATOM 1547 C C . ASP A 1 197 ? -11.616 0.348 -13.856 1.00 82.12 197 ASP A C 1
ATOM 1549 O O . ASP A 1 197 ? -11.959 0.201 -12.686 1.00 82.12 197 ASP A O 1
ATOM 1553 N N . GLU A 1 198 ? -10.853 -0.522 -14.505 1.00 85.88 198 GLU A N 1
ATOM 1554 C CA . GLU A 1 198 ? -10.378 -1.765 -13.921 1.00 85.88 198 GLU A CA 1
ATOM 1555 C C . GLU A 1 198 ? -9.426 -1.481 -12.760 1.00 85.88 198 GLU A C 1
ATOM 1557 O O . GLU A 1 198 ? -9.570 -2.063 -11.691 1.00 85.88 198 GLU A O 1
ATOM 1562 N N . SER A 1 199 ? -8.508 -0.525 -12.913 1.00 87.94 199 SER A N 1
ATOM 1563 C CA . SER A 1 199 ? -7.576 -0.155 -11.851 1.00 87.94 199 SER A CA 1
ATOM 1564 C C . SER A 1 199 ? -8.265 0.404 -10.607 1.00 87.94 199 SER A C 1
ATOM 1566 O O . SER A 1 199 ? -7.856 0.048 -9.507 1.00 87.94 199 SER A O 1
ATOM 1568 N N . ILE A 1 200 ? -9.312 1.228 -10.740 1.00 90.44 200 ILE A N 1
ATOM 1569 C CA . ILE A 1 200 ? -10.063 1.727 -9.574 1.00 90.44 200 ILE A CA 1
ATOM 1570 C C . ILE A 1 200 ? -10.741 0.568 -8.835 1.00 90.44 200 ILE A C 1
ATOM 1572 O O . ILE A 1 200 ? -10.638 0.498 -7.612 1.00 90.44 200 ILE A O 1
ATOM 1576 N N . VAL A 1 201 ? -11.380 -0.357 -9.561 1.00 91.88 201 VAL A N 1
ATOM 1577 C CA . VAL A 1 201 ? -12.032 -1.533 -8.958 1.00 91.88 201 VAL A CA 1
ATOM 1578 C C . VAL A 1 201 ? -11.010 -2.414 -8.240 1.00 91.88 201 VAL A C 1
ATOM 1580 O O . VAL A 1 201 ? -11.210 -2.753 -7.080 1.00 91.88 201 VAL A O 1
ATOM 1583 N N . GLN A 1 202 ? -9.874 -2.714 -8.878 1.00 92.06 202 GLN A N 1
ATOM 1584 C CA . GLN A 1 202 ? -8.825 -3.534 -8.264 1.00 92.06 202 GLN A CA 1
ATOM 1585 C C . GLN A 1 202 ? -8.203 -2.870 -7.026 1.00 92.06 202 GLN A C 1
ATOM 1587 O O . GLN A 1 202 ? -7.850 -3.558 -6.067 1.00 92.06 202 GLN A O 1
ATOM 1592 N N . ILE A 1 203 ? -8.069 -1.538 -7.017 1.00 93.69 203 ILE A N 1
ATOM 1593 C CA . ILE A 1 203 ? -7.611 -0.803 -5.831 1.00 93.69 203 ILE A CA 1
ATOM 1594 C C . ILE A 1 203 ? -8.654 -0.889 -4.715 1.00 93.69 203 ILE A C 1
ATOM 1596 O O . ILE A 1 203 ? -8.278 -1.157 -3.578 1.00 93.69 203 ILE A O 1
ATOM 1600 N N . ASP A 1 204 ? -9.940 -0.692 -5.008 1.00 92.56 204 ASP A N 1
ATOM 1601 C CA . ASP A 1 204 ? -11.009 -0.796 -4.006 1.00 92.56 204 ASP A CA 1
ATOM 1602 C C . ASP A 1 204 ? -11.093 -2.212 -3.409 1.00 92.56 204 ASP A C 1
ATOM 1604 O O . ASP A 1 204 ? -11.155 -2.375 -2.189 1.00 92.56 204 ASP A O 1
ATOM 1608 N N . ASP A 1 205 ? -10.971 -3.246 -4.242 1.00 93.44 205 ASP A N 1
ATOM 1609 C CA . ASP A 1 205 ? -10.916 -4.642 -3.799 1.00 93.44 205 ASP A CA 1
ATOM 1610 C C . ASP A 1 205 ? -9.687 -4.919 -2.918 1.00 93.44 205 ASP A C 1
ATOM 1612 O O . ASP A 1 205 ? -9.801 -5.571 -1.876 1.00 93.44 205 ASP A O 1
ATOM 1616 N N . LEU A 1 206 ? -8.518 -4.367 -3.270 1.00 93.81 206 LEU A N 1
ATOM 1617 C CA . LEU A 1 206 ? -7.322 -4.418 -2.424 1.00 93.81 206 LEU A CA 1
ATOM 1618 C C . LEU A 1 206 ? -7.559 -3.730 -1.070 1.00 93.81 206 LEU A C 1
ATOM 1620 O O . LEU A 1 206 ? -7.146 -4.258 -0.038 1.00 93.81 206 LEU A O 1
ATOM 1624 N N . MET A 1 207 ? -8.218 -2.566 -1.054 1.00 92.19 207 MET A N 1
ATOM 1625 C CA . MET A 1 207 ? -8.514 -1.837 0.184 1.00 92.19 207 MET A CA 1
ATOM 1626 C C . MET A 1 207 ? -9.479 -2.614 1.084 1.00 92.19 207 MET A C 1
ATOM 1628 O O . MET A 1 207 ? -9.272 -2.649 2.294 1.00 92.19 207 MET A O 1
ATOM 1632 N N . LYS A 1 208 ? -10.494 -3.273 0.512 1.00 91.56 208 LYS A N 1
ATOM 1633 C CA . LYS A 1 208 ? -11.429 -4.135 1.257 1.00 91.56 208 LYS A CA 1
ATOM 1634 C C . LYS A 1 208 ? -10.757 -5.391 1.807 1.00 91.56 208 LYS A C 1
ATOM 1636 O O . LYS A 1 208 ? -11.122 -5.858 2.882 1.00 91.56 208 LYS A O 1
ATOM 1641 N N . ALA A 1 209 ? -9.769 -5.931 1.093 1.00 93.00 209 ALA A N 1
ATOM 1642 C CA . ALA A 1 209 ? -9.034 -7.115 1.526 1.00 93.00 209 ALA A CA 1
ATOM 1643 C C . ALA A 1 209 ? -8.126 -6.862 2.746 1.00 93.00 209 ALA A C 1
ATOM 1645 O O . ALA A 1 209 ? -7.734 -7.818 3.418 1.00 93.00 209 ALA A O 1
ATOM 1646 N N . ILE A 1 210 ? -7.779 -5.604 3.042 1.00 92.62 210 ILE A N 1
ATOM 1647 C CA . ILE A 1 210 ? -6.917 -5.234 4.170 1.00 92.62 210 ILE A CA 1
ATOM 1648 C C . ILE A 1 210 ? -7.789 -4.760 5.348 1.00 92.62 210 ILE A C 1
ATOM 1650 O O . ILE A 1 210 ? -8.358 -3.670 5.286 1.00 92.62 210 ILE A O 1
ATOM 1654 N N . PRO A 1 211 ? -7.867 -5.512 6.464 1.00 90.94 211 PRO A N 1
ATOM 1655 C CA . PRO A 1 211 ? -8.715 -5.134 7.589 1.00 90.94 211 PRO A CA 1
ATOM 1656 C C . PRO A 1 211 ? -8.259 -3.833 8.261 1.00 90.94 211 PRO A C 1
ATOM 1658 O O . PRO A 1 211 ? -7.103 -3.701 8.682 1.00 90.94 211 PRO A O 1
ATOM 1661 N N . LEU A 1 212 ? -9.196 -2.900 8.452 1.00 90.25 212 LEU A N 1
ATOM 1662 C CA . LEU A 1 212 ? -8.930 -1.610 9.100 1.00 90.25 212 LEU A CA 1
ATOM 1663 C C . LEU A 1 212 ? -8.424 -1.767 10.541 1.00 90.25 212 LEU A C 1
ATOM 1665 O O . LEU A 1 212 ? -7.512 -1.045 10.941 1.00 90.25 212 LEU A O 1
ATOM 1669 N N . SER A 1 213 ? -8.914 -2.760 11.287 1.00 88.19 213 SER A N 1
ATOM 1670 C CA . SER A 1 213 ? -8.452 -3.055 12.652 1.00 88.19 213 SER A CA 1
ATOM 1671 C C . SER A 1 213 ? -6.981 -3.481 12.730 1.00 88.19 213 SER A C 1
ATOM 1673 O O . SER A 1 213 ? -6.314 -3.257 13.745 1.00 88.19 213 SER A O 1
ATOM 1675 N N . VAL A 1 214 ? -6.444 -4.107 11.677 1.00 90.56 214 VAL A N 1
ATOM 1676 C CA . VAL A 1 214 ? -5.020 -4.472 11.589 1.00 90.56 214 VAL A CA 1
ATOM 1677 C C . VAL A 1 214 ? -4.193 -3.225 11.277 1.00 90.56 214 VAL A C 1
ATOM 1679 O O . VAL A 1 214 ? -3.199 -2.968 11.953 1.00 90.56 214 VAL A O 1
ATOM 1682 N N . CYS A 1 215 ? -4.648 -2.396 10.333 1.00 91.69 215 CYS A N 1
ATOM 1683 C CA . CYS A 1 215 ? -4.037 -1.101 10.028 1.00 91.69 215 CYS A CA 1
ATOM 1684 C C . CYS A 1 215 ? -3.998 -0.168 11.247 1.00 91.69 215 CYS A C 1
ATOM 1686 O O . CYS A 1 215 ? -2.975 0.466 11.505 1.00 91.69 215 CYS A O 1
ATOM 1688 N N . ALA A 1 216 ? -5.085 -0.102 12.019 1.00 90.12 216 ALA A N 1
ATOM 1689 C CA . ALA A 1 216 ? -5.183 0.731 13.211 1.00 90.12 216 ALA A CA 1
ATOM 1690 C C . ALA A 1 216 ? -4.150 0.323 14.270 1.00 90.12 216 ALA A C 1
ATOM 1692 O O . ALA A 1 216 ? -3.407 1.173 14.766 1.00 90.12 216 ALA A O 1
ATOM 1693 N N . ARG A 1 217 ? -4.042 -0.979 14.566 1.00 89.19 217 ARG A N 1
ATOM 1694 C CA . ARG A 1 217 ? -3.051 -1.514 15.512 1.00 89.19 217 ARG A CA 1
ATOM 1695 C C . ARG A 1 217 ? -1.618 -1.297 15.030 1.00 89.19 217 ARG A C 1
ATOM 1697 O O . ARG A 1 217 ? -0.804 -0.766 15.781 1.00 89.19 217 ARG A O 1
ATOM 1704 N N . ALA A 1 218 ? -1.330 -1.601 13.766 1.00 90.38 218 ALA A N 1
ATOM 1705 C CA . ALA A 1 218 ? -0.006 -1.379 13.189 1.00 90.38 218 ALA A CA 1
ATOM 1706 C C . ALA A 1 218 ? 0.411 0.102 13.244 1.00 90.38 218 ALA A C 1
ATOM 1708 O O . ALA A 1 218 ? 1.541 0.425 13.609 1.00 90.38 218 ALA A O 1
ATOM 1709 N N . ALA A 1 219 ? -0.512 1.021 12.941 1.00 90.75 219 ALA A N 1
ATOM 1710 C CA . ALA A 1 219 ? -0.261 2.457 13.033 1.00 90.75 219 ALA A CA 1
ATOM 1711 C C . ALA A 1 219 ? -0.026 2.922 14.480 1.00 90.75 219 ALA A C 1
ATOM 1713 O O . ALA A 1 219 ? 0.851 3.756 14.707 1.00 90.75 219 ALA A O 1
ATOM 1714 N N . ALA A 1 220 ? -0.773 2.381 15.449 1.00 88.00 220 ALA A N 1
ATOM 1715 C CA . ALA A 1 220 ? -0.600 2.694 16.868 1.00 88.00 220 ALA A CA 1
ATOM 1716 C C . ALA A 1 220 ? 0.802 2.324 17.360 1.00 88.00 220 ALA A C 1
ATOM 1718 O O . ALA A 1 220 ? 1.453 3.123 18.030 1.00 88.00 220 ALA A O 1
ATOM 1719 N N . GLU A 1 221 ? 1.277 1.137 16.990 1.00 85.94 221 GLU A N 1
ATOM 1720 C CA . GLU A 1 221 ? 2.582 0.635 17.416 1.00 85.94 221 GLU A CA 1
ATOM 1721 C C . GLU A 1 221 ? 3.747 1.413 16.811 1.00 85.94 221 GLU A C 1
ATOM 1723 O O . GLU A 1 221 ? 4.724 1.696 17.495 1.00 85.94 221 GLU A O 1
ATOM 1728 N N . VAL A 1 222 ? 3.622 1.830 15.553 1.00 87.75 222 VAL A N 1
ATOM 1729 C CA . VAL A 1 222 ? 4.618 2.670 14.870 1.00 87.75 222 VAL A CA 1
ATOM 1730 C C . VAL A 1 222 ? 4.624 4.121 15.387 1.00 87.75 222 VAL A C 1
ATOM 1732 O O . VAL A 1 222 ? 5.495 4.907 15.018 1.00 87.75 222 VAL A O 1
ATOM 1735 N N . GLY A 1 223 ? 3.686 4.497 16.262 1.00 84.06 223 GLY A N 1
ATOM 1736 C CA . GLY A 1 223 ? 3.576 5.853 16.811 1.00 84.06 223 GLY A CA 1
ATOM 1737 C C . GLY A 1 223 ? 2.786 6.825 15.928 1.00 84.06 223 GLY A C 1
ATOM 1738 O O . GLY A 1 223 ? 2.774 8.028 16.175 1.00 84.06 223 GLY A O 1
ATOM 1739 N N . MET A 1 224 ? 2.083 6.336 14.902 1.00 87.75 224 MET A N 1
ATOM 1740 C CA . MET A 1 224 ? 1.190 7.145 14.064 1.00 87.75 224 MET A CA 1
ATOM 1741 C C . MET A 1 224 ? -0.212 7.216 14.685 1.00 87.75 224 MET A C 1
ATOM 1743 O O . MET A 1 224 ? -1.195 6.751 14.105 1.00 87.75 224 MET A O 1
ATOM 1747 N N . HIS A 1 225 ? -0.313 7.796 15.882 1.00 87.25 225 HIS A N 1
ATOM 1748 C CA . HIS A 1 225 ? -1.531 7.751 16.701 1.00 87.25 225 HIS A CA 1
ATOM 1749 C C . HIS A 1 225 ? -2.760 8.366 16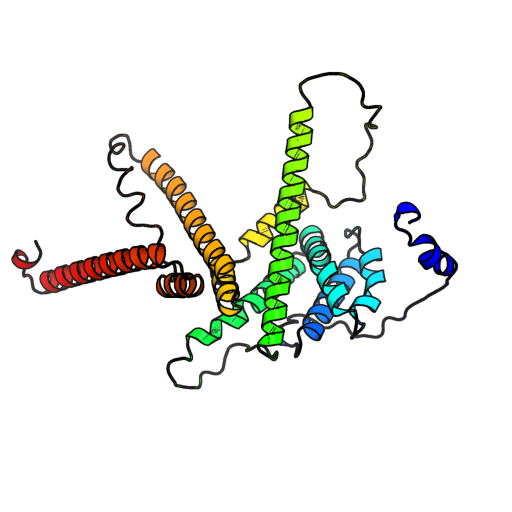.013 1.00 87.25 225 HIS A C 1
ATOM 1751 O O . HIS A 1 225 ? -3.823 7.750 15.995 1.00 87.25 225 HIS A O 1
ATOM 1757 N N . ALA A 1 226 ? -2.605 9.517 15.350 1.00 87.56 226 ALA A N 1
ATOM 1758 C CA . ALA A 1 226 ? -3.690 10.141 14.586 1.00 87.56 226 ALA A CA 1
ATOM 1759 C C . ALA A 1 226 ? -4.191 9.245 13.435 1.00 87.56 226 ALA A C 1
ATOM 1761 O O . ALA A 1 226 ? -5.390 9.150 13.177 1.00 87.56 226 ALA A O 1
ATOM 1762 N N . ARG A 1 227 ? -3.273 8.535 12.764 1.00 90.19 227 ARG A N 1
ATOM 1763 C CA . ARG A 1 227 ? -3.608 7.592 11.687 1.00 90.19 227 ARG A CA 1
ATOM 1764 C C . ARG A 1 227 ? -4.350 6.372 12.229 1.00 90.19 227 ARG A C 1
ATOM 1766 O O . ARG A 1 227 ? -5.297 5.913 11.602 1.00 90.19 227 ARG A O 1
ATOM 1773 N N . SER A 1 228 ? -3.934 5.875 13.392 1.00 89.12 228 SER A N 1
ATOM 1774 C CA . SER A 1 228 ? -4.608 4.774 14.080 1.00 89.12 228 SER A CA 1
ATOM 1775 C C . SER A 1 228 ? -6.059 5.126 14.420 1.00 89.12 228 SER A C 1
ATOM 1777 O O . SER A 1 228 ? -6.965 4.382 14.052 1.00 89.12 228 SER A O 1
ATOM 1779 N N . LEU A 1 229 ? -6.294 6.305 15.010 1.00 87.12 229 LEU A N 1
ATOM 1780 C CA . LEU A 1 229 ? -7.647 6.784 15.312 1.00 87.12 229 LEU A CA 1
ATOM 1781 C C . LEU A 1 229 ? -8.505 6.947 14.058 1.00 87.12 229 LEU A C 1
ATOM 1783 O O . LEU A 1 229 ? -9.655 6.522 14.055 1.00 87.12 229 LEU A O 1
ATOM 1787 N N . ARG A 1 230 ? -7.940 7.486 12.971 1.00 88.94 230 ARG A N 1
ATOM 1788 C CA . ARG A 1 230 ? -8.640 7.567 11.682 1.00 88.94 230 ARG A CA 1
ATOM 1789 C C . ARG A 1 230 ? -9.090 6.187 11.192 1.00 88.94 230 ARG A C 1
ATOM 1791 O O . ARG A 1 230 ? -10.191 6.062 10.670 1.00 88.94 230 ARG A O 1
ATOM 1798 N N . PHE A 1 231 ? -8.265 5.148 11.333 1.00 90.69 231 PHE A N 1
ATOM 1799 C CA . PHE A 1 231 ? -8.666 3.794 10.939 1.00 90.69 231 PHE A CA 1
ATOM 1800 C C . PHE A 1 231 ? -9.782 3.233 11.823 1.00 90.69 231 PHE A C 1
ATOM 1802 O O . PHE A 1 231 ? -10.713 2.642 11.281 1.00 90.69 231 PHE A O 1
ATOM 1809 N N . PHE A 1 232 ? -9.734 3.461 13.139 1.00 86.62 232 PHE A N 1
ATOM 1810 C CA . PHE A 1 232 ? -10.826 3.070 14.037 1.00 86.62 232 PHE A CA 1
ATOM 1811 C C . PHE A 1 232 ? -12.134 3.801 13.722 1.00 86.62 232 PHE A C 1
ATOM 1813 O O . PHE A 1 232 ? -13.188 3.178 13.680 1.00 86.62 232 PHE A O 1
ATOM 1820 N N . GLU A 1 233 ? -12.070 5.102 13.440 1.00 86.19 233 GLU A N 1
ATOM 1821 C CA . GLU A 1 233 ? -13.228 5.896 13.022 1.00 86.19 233 GLU A CA 1
ATOM 1822 C C . GLU A 1 233 ? -13.825 5.371 11.706 1.00 86.19 233 GLU A C 1
ATOM 1824 O O . GLU A 1 233 ? -15.041 5.221 11.584 1.00 86.19 233 GLU A O 1
ATOM 1829 N N . LEU A 1 234 ? -12.978 5.073 10.714 1.00 88.25 234 LEU A N 1
ATOM 1830 C CA . LEU A 1 234 ? -13.422 4.505 9.440 1.00 88.25 234 LEU A CA 1
ATOM 1831 C C . LEU A 1 234 ? -14.085 3.137 9.627 1.00 88.25 234 LEU A C 1
ATOM 1833 O O . LEU A 1 234 ? -15.110 2.877 9.004 1.00 88.25 234 LEU A O 1
ATOM 1837 N N . GLU A 1 235 ? -13.526 2.289 10.490 1.00 86.25 235 GLU A N 1
ATOM 1838 C CA . GLU A 1 235 ? -14.091 0.978 10.812 1.00 86.25 235 GLU A CA 1
ATOM 1839 C C . GLU A 1 235 ? -15.455 1.103 11.503 1.00 86.25 235 GLU A C 1
ATOM 1841 O O . GLU A 1 235 ? -16.399 0.415 11.117 1.00 86.25 235 GLU A O 1
ATOM 1846 N N . ALA A 1 236 ? -15.586 2.023 12.464 1.00 80.69 236 ALA A N 1
ATOM 1847 C CA . ALA A 1 236 ? -16.853 2.315 13.132 1.00 80.69 236 ALA A CA 1
ATOM 1848 C C . ALA A 1 236 ? -17.931 2.732 12.119 1.00 80.69 236 ALA A C 1
ATOM 1850 O O . ALA A 1 236 ? -19.001 2.130 12.055 1.00 80.69 236 ALA A O 1
ATOM 1851 N N . ARG A 1 237 ? -17.599 3.695 11.246 1.00 83.50 237 ARG A N 1
ATOM 1852 C CA . ARG A 1 237 ? -18.515 4.189 10.210 1.00 83.50 237 ARG A CA 1
ATOM 1853 C C . ARG A 1 237 ? -18.957 3.101 9.238 1.00 83.50 237 ARG A C 1
ATOM 1855 O O . ARG A 1 237 ? -20.112 3.109 8.824 1.00 83.50 237 ARG A O 1
ATOM 1862 N N . GLN A 1 238 ? -18.056 2.203 8.835 1.00 82.81 238 GLN A N 1
ATOM 1863 C CA . GLN A 1 238 ? -18.403 1.110 7.921 1.00 82.81 238 GLN A CA 1
ATOM 1864 C C . GLN A 1 238 ? -19.443 0.176 8.544 1.00 82.81 238 GLN A C 1
ATOM 1866 O O . GLN A 1 238 ? -20.450 -0.118 7.904 1.00 82.81 238 GLN A O 1
ATOM 1871 N N . ARG A 1 239 ? -19.253 -0.199 9.813 1.00 76.38 239 ARG A N 1
ATOM 1872 C CA . ARG A 1 239 ? -20.203 -1.049 10.545 1.00 76.38 239 ARG A CA 1
ATOM 1873 C C . ARG A 1 239 ? -21.563 -0.382 10.715 1.00 76.38 239 ARG A C 1
ATOM 1875 O O . ARG A 1 239 ? -22.585 -1.042 10.550 1.00 76.38 239 ARG A O 1
ATOM 1882 N N . ASP A 1 240 ? -21.586 0.913 11.025 1.00 70.25 240 ASP A N 1
ATOM 1883 C CA . ASP A 1 240 ? -22.842 1.651 11.183 1.00 70.25 240 ASP A CA 1
ATOM 1884 C C . ASP A 1 240 ? -23.631 1.674 9.877 1.00 70.25 240 ASP A C 1
ATOM 1886 O O . ASP A 1 240 ? -24.830 1.411 9.865 1.00 70.25 240 ASP A O 1
ATOM 1890 N N . VAL A 1 241 ? -22.953 1.958 8.762 1.00 74.88 241 VAL A N 1
ATOM 1891 C CA . VAL A 1 241 ? -23.574 1.958 7.437 1.00 74.88 241 VAL A CA 1
ATOM 1892 C C . VAL A 1 241 ? -24.175 0.587 7.127 1.00 74.88 241 VAL A C 1
ATOM 1894 O O . VAL A 1 241 ?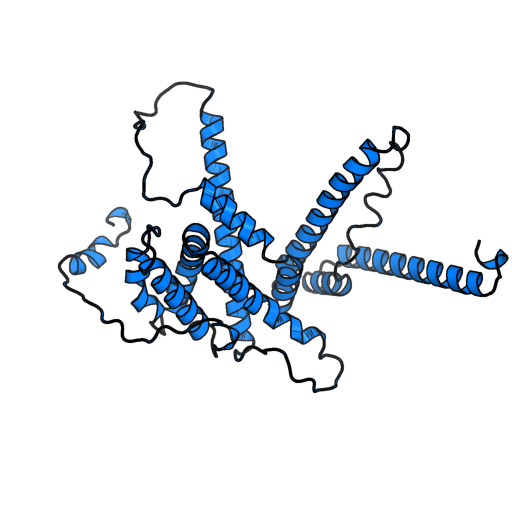 -25.351 0.524 6.777 1.00 74.88 241 VAL A O 1
ATOM 1897 N N . GLU A 1 242 ? -23.421 -0.498 7.308 1.00 68.50 242 GLU A N 1
ATOM 1898 C CA . GLU A 1 242 ? -23.915 -1.867 7.095 1.00 68.50 242 GLU A CA 1
ATOM 1899 C C . GLU A 1 242 ? -25.160 -2.157 7.946 1.00 68.50 242 GLU A C 1
ATOM 1901 O O . GLU A 1 242 ? -26.198 -2.548 7.414 1.00 68.50 242 GLU A O 1
ATOM 1906 N N . GLN A 1 243 ? -25.121 -1.836 9.242 1.00 64.38 243 GLN A N 1
ATOM 1907 C CA . GLN A 1 243 ? -26.254 -2.049 10.145 1.00 64.38 243 GLN A CA 1
ATOM 1908 C C . GLN A 1 243 ? -27.479 -1.206 9.778 1.00 64.38 243 GLN A C 1
ATOM 1910 O O . GLN A 1 243 ? -28.607 -1.668 9.934 1.00 64.38 243 GLN A O 1
ATOM 1915 N N . ILE A 1 244 ? -27.308 0.029 9.303 1.00 63.91 244 ILE A N 1
ATOM 1916 C CA . ILE A 1 244 ? -28.433 0.865 8.857 1.00 63.91 244 ILE A CA 1
ATOM 1917 C C . ILE A 1 244 ? -29.114 0.221 7.653 1.00 63.91 244 ILE A C 1
ATOM 1919 O O . ILE A 1 244 ? -30.340 0.121 7.633 1.00 63.91 244 ILE A O 1
ATOM 1923 N N . TYR A 1 245 ? -28.345 -0.225 6.661 1.00 61.38 245 TYR A N 1
ATOM 1924 C CA . TYR A 1 245 ? -28.914 -0.832 5.461 1.00 61.38 245 TYR A CA 1
ATOM 1925 C C . TYR A 1 245 ? -29.542 -2.205 5.749 1.00 61.38 245 TYR A C 1
ATOM 1927 O O . TYR A 1 245 ? -30.645 -2.469 5.264 1.00 61.38 245 TYR A O 1
ATOM 1935 N N . ASP A 1 246 ? -28.936 -3.018 6.615 1.00 60.91 246 ASP A N 1
ATOM 1936 C CA . ASP A 1 246 ? -29.495 -4.307 7.042 1.00 60.91 246 ASP A CA 1
ATOM 1937 C C . ASP A 1 246 ? -30.792 -4.130 7.855 1.00 60.91 246 ASP A C 1
ATOM 1939 O O . ASP A 1 246 ? -31.804 -4.784 7.588 1.00 60.91 246 ASP A O 1
ATOM 1943 N N . ASN A 1 247 ? -30.830 -3.162 8.778 1.00 55.59 247 ASN A N 1
ATOM 1944 C CA . ASN A 1 247 ? -32.031 -2.857 9.562 1.00 55.59 247 ASN A CA 1
ATOM 1945 C C . ASN A 1 247 ? -33.145 -2.218 8.715 1.00 55.59 247 ASN A C 1
ATOM 1947 O O . ASN A 1 247 ? -34.326 -2.447 8.976 1.00 55.59 247 ASN A O 1
ATOM 1951 N N . VAL A 1 248 ? -32.815 -1.436 7.680 1.00 54.38 248 VAL A N 1
ATOM 1952 C CA . VAL A 1 248 ? -33.812 -0.915 6.725 1.00 54.38 248 VAL A CA 1
ATOM 1953 C C . VAL A 1 248 ? -34.449 -2.058 5.926 1.00 54.38 248 VAL A C 1
ATOM 1955 O O . VAL A 1 248 ? -35.655 -2.014 5.669 1.00 54.38 248 VAL A O 1
ATOM 1958 N N . HIS A 1 249 ? -33.697 -3.112 5.595 1.00 49.53 249 HIS A N 1
ATOM 1959 C CA . HIS A 1 249 ? -34.260 -4.319 4.988 1.00 49.53 249 HIS A CA 1
ATOM 1960 C C . HIS A 1 249 ? -35.200 -5.078 5.941 1.00 49.53 249 HIS A C 1
ATOM 1962 O O . HIS A 1 249 ? -36.266 -5.522 5.506 1.00 49.53 249 HIS A O 1
ATOM 1968 N N . GLU A 1 250 ? -34.888 -5.156 7.238 1.00 48.41 250 GLU A N 1
ATOM 1969 C CA . GLU A 1 250 ? -35.769 -5.790 8.233 1.00 48.41 250 GLU A CA 1
ATOM 1970 C C . GLU A 1 250 ? -37.023 -4.961 8.572 1.00 48.41 250 GLU A C 1
ATOM 1972 O O . GLU A 1 250 ? -38.119 -5.513 8.700 1.00 48.41 250 GLU A O 1
ATOM 1977 N N . VAL A 1 251 ? -36.911 -3.631 8.665 1.00 48.72 251 VAL A N 1
ATOM 1978 C CA . VAL A 1 251 ? -38.046 -2.725 8.940 1.00 48.72 251 VAL A CA 1
ATOM 1979 C C . VAL A 1 251 ? -38.957 -2.573 7.717 1.00 48.72 251 VAL A C 1
ATOM 1981 O O . VAL A 1 251 ? -40.167 -2.428 7.862 1.00 48.72 251 VAL A O 1
ATOM 1984 N N . SER A 1 252 ? -38.429 -2.685 6.496 1.00 47.91 252 SER A N 1
ATOM 1985 C CA . SER A 1 252 ? -39.269 -2.767 5.291 1.00 47.91 252 SER A CA 1
ATOM 1986 C C . SER A 1 252 ? -40.088 -4.073 5.246 1.00 47.91 252 SER A C 1
ATOM 1988 O O . SER A 1 252 ? -41.193 -4.099 4.703 1.00 47.91 252 SER A O 1
ATOM 1990 N N . ALA A 1 253 ? -39.599 -5.143 5.888 1.00 48.34 253 ALA A N 1
ATOM 1991 C CA . ALA A 1 253 ? -40.305 -6.420 6.015 1.00 48.34 253 ALA A CA 1
ATOM 1992 C C . ALA A 1 253 ? -41.320 -6.468 7.180 1.00 48.34 253 ALA A C 1
ATOM 1994 O O . ALA A 1 253 ? -42.249 -7.279 7.146 1.00 48.34 253 ALA A O 1
ATOM 1995 N N . LYS A 1 254 ? -41.197 -5.602 8.195 1.00 46.16 254 LYS A N 1
ATOM 1996 C CA . LYS A 1 254 ? -42.147 -5.492 9.316 1.00 46.16 254 LYS A CA 1
ATOM 1997 C C . LYS A 1 254 ? -42.786 -4.107 9.344 1.00 46.16 254 LYS A C 1
ATOM 1999 O O . LYS A 1 254 ? -42.181 -3.128 9.758 1.00 46.16 254 LYS A O 1
ATOM 2004 N N . GLY A 1 255 ? -44.032 -4.063 8.876 1.00 41.53 255 GLY A N 1
ATOM 2005 C CA . GLY A 1 255 ? -44.800 -2.855 8.596 1.00 41.53 255 GLY A CA 1
ATOM 2006 C C . GLY A 1 255 ? -44.760 -1.744 9.653 1.00 41.53 255 GLY A C 1
ATOM 2007 O O . GLY A 1 255 ? -44.728 -1.988 10.854 1.00 41.53 255 GLY A O 1
ATOM 2008 N N . LYS A 1 256 ? -44.802 -0.517 9.110 1.00 47.75 256 LYS A N 1
ATOM 2009 C CA . LYS A 1 256 ? -45.275 0.760 9.673 1.00 47.75 256 LYS A CA 1
ATOM 2010 C C . LYS A 1 256 ? -45.764 0.668 11.123 1.00 47.75 256 LYS A C 1
ATOM 2012 O O . LYS A 1 256 ? -46.888 0.238 11.307 1.00 47.75 256 LYS A O 1
ATOM 2017 N N . ASP A 1 257 ? -44.933 1.104 12.077 1.00 42.47 257 ASP A N 1
ATOM 2018 C CA . ASP A 1 257 ? -45.349 1.775 13.335 1.00 42.47 257 ASP A CA 1
ATOM 2019 C C . ASP A 1 257 ? -44.166 2.254 14.226 1.00 42.47 257 ASP A C 1
ATOM 2021 O O . ASP A 1 257 ? -44.373 2.779 15.316 1.00 42.47 257 ASP A O 1
ATOM 2025 N N . GLY A 1 258 ? -42.903 2.159 13.783 1.00 43.62 258 GLY A N 1
ATOM 2026 C CA . GLY A 1 258 ? -41.725 2.455 14.626 1.00 43.62 258 GLY A CA 1
ATOM 2027 C C . GLY A 1 258 ? -40.988 3.783 14.391 1.00 43.62 258 GLY A C 1
ATOM 2028 O O . GLY A 1 258 ? -39.851 3.922 14.832 1.00 43.62 258 GLY A O 1
ATOM 2029 N N . ALA A 1 259 ? -41.558 4.755 13.673 1.00 43.34 259 ALA A N 1
ATOM 2030 C CA . ALA A 1 259 ? -40.784 5.884 13.127 1.00 43.34 259 ALA A CA 1
ATOM 2031 C C . ALA A 1 259 ? -40.250 6.908 14.158 1.00 43.34 259 ALA A C 1
ATOM 2033 O O . ALA A 1 259 ? -39.462 7.772 13.783 1.00 43.34 259 ALA A O 1
ATOM 2034 N N . ASN A 1 260 ? -40.647 6.845 15.436 1.00 43.50 260 ASN A N 1
ATOM 2035 C CA . ASN A 1 260 ? -40.403 7.944 16.386 1.00 43.50 260 ASN A CA 1
ATOM 2036 C C . ASN A 1 260 ? -39.407 7.645 17.527 1.00 43.50 260 ASN A C 1
ATOM 2038 O O . ASN A 1 260 ? -39.125 8.526 18.334 1.00 43.50 260 ASN A O 1
ATOM 2042 N N . THR A 1 261 ? -38.840 6.438 17.602 1.00 42.81 261 THR A N 1
ATOM 2043 C CA . THR A 1 261 ? -37.808 6.065 18.599 1.00 42.81 261 THR A CA 1
ATOM 2044 C C . THR A 1 261 ? -36.392 5.998 18.021 1.00 42.81 261 THR A C 1
ATOM 2046 O O . THR A 1 261 ? -35.427 5.855 18.768 1.00 42.81 261 THR A O 1
ATOM 2049 N N . MET A 1 262 ? -36.246 6.165 16.705 1.00 43.34 262 MET A N 1
ATOM 2050 C CA . MET A 1 262 ? -34.998 5.920 15.978 1.00 43.34 262 MET A CA 1
ATOM 2051 C C . MET A 1 262 ? -33.922 6.998 16.206 1.00 43.34 262 MET A C 1
ATOM 2053 O O . MET A 1 262 ? -32.745 6.708 16.073 1.00 43.34 262 MET A O 1
ATOM 2057 N N . GLY A 1 263 ? -34.287 8.226 16.595 1.00 41.44 263 GLY A N 1
ATOM 2058 C CA . GLY A 1 263 ? -33.333 9.345 16.681 1.00 41.44 263 GLY A CA 1
ATOM 2059 C C . GLY A 1 263 ? -32.468 9.409 17.948 1.00 41.44 263 GLY A C 1
ATOM 2060 O O . GLY A 1 263 ? -31.441 10.077 17.932 1.00 41.44 263 GLY A O 1
ATOM 2061 N N . LYS A 1 264 ? -32.862 8.745 19.047 1.00 40.62 264 LYS A N 1
ATOM 2062 C CA . LYS A 1 264 ? -32.155 8.842 20.345 1.00 40.62 264 LYS A CA 1
ATOM 2063 C C . LYS A 1 264 ? -31.342 7.602 20.722 1.00 40.62 264 LYS A C 1
ATOM 2065 O O . LYS A 1 264 ? -30.348 7.749 21.414 1.00 40.62 264 LYS A O 1
ATOM 2070 N N . SER A 1 265 ? -31.692 6.406 20.239 1.00 44.53 265 SER A N 1
ATOM 2071 C CA . SER A 1 265 ? -30.869 5.200 20.454 1.00 44.53 265 SER A CA 1
ATOM 2072 C C . SER A 1 265 ? -29.719 5.054 19.452 1.00 44.53 265 SER A C 1
ATOM 2074 O O . SER A 1 265 ? -28.907 4.145 19.589 1.00 44.53 265 SER A O 1
ATOM 2076 N N . PHE A 1 266 ? -29.681 5.909 18.427 1.00 44.09 266 PHE A N 1
ATOM 2077 C CA . PHE A 1 266 ? -28.745 5.813 17.307 1.00 44.09 266 PHE A CA 1
ATOM 2078 C C . PHE A 1 266 ? -27.341 6.299 17.659 1.00 44.09 266 PHE A C 1
ATOM 2080 O O . PHE A 1 266 ? -26.363 5.762 17.159 1.00 44.09 266 PHE A O 1
ATOM 2087 N N . ILE A 1 267 ? -27.250 7.303 18.536 1.00 45.19 267 ILE A N 1
ATOM 2088 C CA . ILE A 1 267 ? -25.973 7.919 18.908 1.00 45.19 267 ILE A CA 1
ATOM 2089 C C . ILE A 1 267 ? -25.364 7.231 20.144 1.00 45.19 267 ILE A C 1
ATOM 2091 O O . ILE A 1 267 ? -24.151 7.155 20.273 1.00 45.19 267 ILE A O 1
ATOM 2095 N N . ASP A 1 268 ? -26.200 6.653 21.011 1.00 44.44 268 ASP A N 1
ATOM 2096 C CA . ASP A 1 268 ? -25.846 6.412 22.419 1.00 44.44 268 ASP A CA 1
ATOM 2097 C C . ASP A 1 268 ? -25.343 4.989 22.745 1.00 44.44 268 ASP A C 1
ATOM 2099 O O . ASP A 1 268 ? -25.131 4.660 23.910 1.00 44.44 268 ASP A O 1
ATOM 2103 N N . ARG A 1 269 ? -25.215 4.075 21.765 1.00 46.41 269 ARG A N 1
ATOM 2104 C CA . ARG A 1 269 ? -24.934 2.653 22.086 1.00 46.41 269 ARG A CA 1
ATOM 2105 C C . ARG A 1 269 ? -24.003 1.861 21.173 1.00 46.41 269 ARG A C 1
ATOM 2107 O O . ARG A 1 269 ? -23.644 0.744 21.553 1.00 46.41 269 ARG A O 1
ATOM 2114 N N . HIS A 1 270 ? -23.607 2.372 20.009 1.00 49.75 270 HIS A N 1
ATOM 2115 C CA . HIS A 1 270 ? -23.056 1.491 18.967 1.00 49.75 270 HIS A CA 1
ATOM 2116 C C . HIS A 1 270 ? -21.664 1.852 18.443 1.00 49.75 270 HIS A C 1
ATOM 2118 O O . HIS A 1 270 ? -20.954 0.936 18.034 1.00 49.75 270 HIS A O 1
ATOM 2124 N N . TYR A 1 271 ? -21.205 3.101 18.580 1.00 49.69 271 TYR A N 1
ATOM 2125 C CA . TYR A 1 271 ? -19.891 3.516 18.062 1.00 49.69 271 TYR A CA 1
ATOM 2126 C C . TYR A 1 271 ? -18.700 2.784 18.694 1.00 49.69 271 TYR A C 1
ATOM 2128 O O . TYR A 1 271 ? -17.618 2.764 18.118 1.00 49.69 271 TYR A O 1
ATOM 2136 N N . LEU A 1 272 ? -18.880 2.180 19.872 1.00 54.72 272 LEU A N 1
ATOM 2137 C CA . LEU A 1 272 ? -17.788 1.640 20.687 1.00 54.72 272 LEU A CA 1
ATOM 2138 C C . LEU A 1 272 ? -17.859 0.127 20.912 1.00 54.72 272 LEU A C 1
ATOM 2140 O O . LEU A 1 272 ? -16.994 -0.444 21.581 1.00 54.72 272 LEU A O 1
ATOM 2144 N N . LYS A 1 273 ? -18.875 -0.547 20.364 1.00 52.69 273 LYS A N 1
ATOM 2145 C CA . LYS A 1 273 ? -19.003 -2.000 20.488 1.00 52.69 273 LYS A CA 1
ATOM 2146 C C . LYS A 1 273 ? -17.958 -2.636 19.557 1.00 52.69 273 LYS A C 1
ATOM 2148 O O . LYS A 1 273 ? -18.035 -2.502 18.342 1.00 52.69 273 LYS A O 1
ATOM 2153 N N . ASP A 1 274 ? -16.937 -3.251 20.149 1.00 54.62 274 ASP A N 1
ATOM 2154 C CA . ASP A 1 274 ? -15.797 -3.916 19.488 1.00 54.62 274 ASP A CA 1
ATOM 2155 C C . ASP A 1 274 ? -14.677 -3.012 18.941 1.00 54.62 274 ASP A C 1
ATOM 2157 O O . ASP A 1 274 ? -13.800 -3.493 18.221 1.00 54.62 274 ASP A O 1
ATOM 2161 N N . ILE A 1 275 ? -14.653 -1.721 19.283 1.00 62.00 275 ILE A N 1
ATOM 2162 C CA . ILE A 1 275 ? -13.409 -0.936 19.198 1.00 62.00 275 ILE A CA 1
ATOM 2163 C C . ILE A 1 275 ? -12.622 -1.204 20.479 1.00 62.00 275 ILE A C 1
ATOM 2165 O O . ILE A 1 275 ? -13.204 -1.275 21.564 1.00 62.00 275 ILE A O 1
ATOM 2169 N N . ASP A 1 276 ? -11.300 -1.360 20.379 1.00 67.06 276 ASP A N 1
ATOM 2170 C CA . ASP A 1 276 ? -10.443 -1.424 21.563 1.00 67.06 276 ASP A CA 1
ATOM 2171 C C . ASP A 1 276 ? -10.432 -0.048 22.247 1.00 67.06 276 ASP A C 1
ATOM 2173 O O . ASP A 1 276 ? -9.578 0.804 22.005 1.00 67.06 276 ASP A O 1
ATOM 2177 N N . LEU A 1 277 ? -11.445 0.172 23.083 1.00 69.44 277 LEU A N 1
ATOM 2178 C CA . LEU A 1 277 ? -11.685 1.385 23.858 1.00 69.44 277 LEU A CA 1
ATOM 2179 C C . LEU A 1 277 ? -10.460 1.804 24.667 1.00 69.44 277 LEU A C 1
ATOM 2181 O O . LEU A 1 277 ? -10.179 2.993 24.800 1.00 69.44 277 LEU A O 1
ATOM 2185 N N . ARG A 1 278 ? -9.712 0.825 25.186 1.00 71.12 278 ARG A N 1
ATOM 2186 C CA . ARG A 1 278 ? -8.500 1.078 25.968 1.00 71.12 278 ARG A CA 1
ATOM 2187 C C . ARG A 1 278 ? -7.386 1.599 25.077 1.00 71.12 278 ARG A C 1
ATOM 2189 O O . ARG A 1 278 ? -6.730 2.573 25.438 1.00 71.12 278 ARG A O 1
ATOM 2196 N N . LEU A 1 279 ? -7.206 0.992 23.906 1.00 75.81 279 LEU A N 1
ATOM 2197 C CA . LEU A 1 279 ? -6.250 1.479 22.921 1.00 75.81 279 LEU A CA 1
ATOM 2198 C C . LEU A 1 279 ? -6.636 2.876 22.416 1.00 75.81 279 LEU A C 1
ATOM 2200 O O . LEU A 1 279 ? -5.785 3.757 22.399 1.00 75.81 279 LEU A O 1
ATOM 2204 N N . ALA A 1 280 ? -7.905 3.122 22.081 1.00 74.56 280 ALA A N 1
ATOM 2205 C CA . ALA A 1 280 ? -8.378 4.441 21.652 1.00 74.56 280 ALA A CA 1
ATOM 2206 C C . ALA A 1 280 ? -8.131 5.524 22.720 1.00 74.56 280 ALA A C 1
ATOM 2208 O O . ALA A 1 280 ? -7.612 6.596 22.407 1.00 74.56 280 ALA A O 1
ATOM 2209 N N . GLN A 1 281 ? -8.411 5.222 23.992 1.00 73.12 281 GLN A N 1
ATOM 2210 C CA . GLN A 1 281 ? -8.136 6.124 25.112 1.00 73.12 281 GLN A CA 1
ATOM 2211 C C . GLN A 1 281 ? -6.632 6.396 25.276 1.00 73.12 281 GLN A C 1
ATOM 2213 O O . GLN A 1 281 ? -6.227 7.541 25.468 1.00 73.12 281 GLN A O 1
ATOM 2218 N N . GLN A 1 282 ? -5.787 5.370 25.140 1.00 78.62 282 GLN A N 1
ATOM 2219 C CA . GLN A 1 282 ? -4.332 5.529 25.182 1.00 78.62 282 GLN A CA 1
ATOM 2220 C C . GLN A 1 282 ? -3.818 6.403 24.023 1.00 78.62 282 GLN A C 1
ATOM 2222 O O . GLN A 1 282 ? -2.960 7.262 24.227 1.00 78.62 282 GLN A O 1
ATOM 2227 N N . LEU A 1 283 ? -4.358 6.217 22.815 1.00 79.31 283 LEU A N 1
ATOM 2228 C CA . LEU A 1 283 ? -4.007 6.998 21.626 1.00 79.31 283 LEU A CA 1
ATOM 2229 C C . LEU A 1 283 ? -4.381 8.475 21.762 1.00 79.31 283 LEU A C 1
ATOM 2231 O O . LEU A 1 283 ? -3.575 9.338 21.421 1.00 79.31 283 LEU A O 1
ATOM 2235 N N . LEU A 1 284 ? -5.569 8.769 22.290 1.00 78.69 284 LEU A N 1
ATOM 2236 C CA . LEU A 1 284 ? -6.001 10.141 22.568 1.00 78.69 284 LEU A CA 1
ATOM 2237 C C . LEU A 1 284 ? -5.147 10.798 23.659 1.00 78.69 284 LEU A C 1
ATOM 2239 O O . LEU A 1 284 ? -4.833 11.983 23.558 1.00 78.69 284 LEU A O 1
ATOM 2243 N N . GLY A 1 285 ? -4.676 10.014 24.633 1.00 73.94 285 GLY A N 1
ATOM 2244 C CA . GLY A 1 285 ? -3.691 10.461 25.618 1.00 73.94 285 GLY A CA 1
ATOM 2245 C C . GLY A 1 285 ? -2.377 10.905 24.978 1.00 73.94 285 GLY A C 1
ATOM 2246 O O . GLY A 1 285 ? -1.864 11.971 25.313 1.00 73.94 285 GLY A O 1
ATOM 2247 N N . TYR A 1 286 ? -1.863 10.154 23.997 1.00 78.88 286 TYR A N 1
ATOM 2248 C CA . TYR A 1 286 ? -0.675 10.566 23.235 1.00 78.88 286 TYR A CA 1
ATOM 2249 C C . TYR A 1 286 ? -0.898 11.824 22.384 1.00 78.88 286 TYR A C 1
ATOM 2251 O O . TYR A 1 286 ? 0.063 12.530 22.084 1.00 78.88 286 TYR A O 1
ATOM 2259 N N . LEU A 1 287 ? -2.144 12.119 22.008 1.00 78.06 287 LEU A N 1
ATOM 2260 C CA . LEU A 1 287 ? -2.520 13.329 21.271 1.00 78.06 287 LEU A CA 1
ATOM 2261 C C . LEU A 1 287 ? -2.913 14.503 22.182 1.00 78.06 287 LEU A C 1
ATOM 2263 O O . LEU A 1 287 ? -3.215 15.580 21.674 1.00 78.06 287 LEU A O 1
ATOM 2267 N N . ASN A 1 288 ? -2.866 14.317 23.507 1.00 77.00 288 ASN A N 1
ATOM 2268 C CA . ASN A 1 288 ? -3.256 15.307 24.514 1.00 77.00 288 ASN A CA 1
ATOM 2269 C C . ASN A 1 288 ? -4.709 15.815 24.360 1.00 77.00 288 ASN A C 1
ATOM 2271 O O . ASN A 1 288 ? -5.016 16.950 24.724 1.00 77.00 288 ASN A O 1
ATOM 2275 N N . ASP A 1 289 ? -5.604 14.978 23.825 1.00 70.62 289 ASP A N 1
ATOM 2276 C CA . ASP A 1 289 ? -7.031 15.288 23.686 1.00 70.62 289 ASP A CA 1
ATOM 2277 C C . ASP A 1 289 ? -7.798 14.835 24.940 1.00 70.62 289 ASP A C 1
ATOM 2279 O O . ASP A 1 289 ? -8.374 13.745 25.018 1.00 70.62 289 ASP A O 1
ATOM 2283 N N . MET A 1 290 ? -7.724 15.673 25.975 1.00 64.75 290 MET A N 1
ATOM 2284 C CA . MET A 1 290 ? -8.274 15.388 27.304 1.00 64.75 290 MET A CA 1
ATOM 2285 C C . MET A 1 290 ? -9.807 15.372 27.336 1.00 64.75 290 MET A C 1
ATOM 2287 O O . MET A 1 290 ? -10.386 14.646 28.148 1.00 64.75 290 MET A O 1
ATOM 2291 N N . ASP A 1 291 ? -10.458 16.143 26.464 1.00 60.75 291 ASP A N 1
ATOM 2292 C CA . ASP A 1 291 ? -11.916 16.267 26.428 1.00 60.75 291 ASP A CA 1
ATOM 2293 C C . ASP A 1 291 ? -12.545 14.992 25.855 1.00 60.75 291 ASP A C 1
ATOM 2295 O O . ASP A 1 291 ? -13.410 14.387 26.494 1.00 60.75 291 ASP A O 1
ATOM 2299 N N . THR A 1 292 ? -12.023 14.495 24.729 1.00 67.06 292 THR A N 1
ATOM 2300 C CA . THR A 1 292 ? -12.486 13.236 24.123 1.00 67.06 292 THR A CA 1
ATOM 2301 C C . THR A 1 292 ? -12.195 12.029 25.027 1.00 67.06 292 THR A C 1
ATOM 2303 O O . THR A 1 292 ? -13.016 11.117 25.145 1.00 67.06 292 THR A O 1
ATOM 2306 N N . MET A 1 293 ? -11.060 12.022 25.741 1.00 62.75 293 MET A N 1
ATOM 2307 C CA . MET A 1 293 ? -10.753 10.968 26.721 1.00 62.75 293 MET A CA 1
ATOM 2308 C C . MET A 1 293 ? -11.736 10.925 27.891 1.00 62.75 293 MET A C 1
ATOM 2310 O O . MET A 1 293 ? -12.048 9.839 28.385 1.00 62.75 293 MET A O 1
ATOM 2314 N N . ARG A 1 294 ? -12.192 12.088 28.367 1.00 62.78 294 ARG A N 1
ATOM 2315 C CA . ARG A 1 294 ? -13.140 12.169 29.481 1.00 62.78 294 ARG A CA 1
ATOM 2316 C C . ARG A 1 294 ? -14.495 11.591 29.089 1.00 62.78 294 ARG A C 1
ATOM 2318 O O . ARG A 1 294 ? -15.083 10.867 29.890 1.00 62.78 294 ARG A O 1
ATOM 2325 N N . GLU A 1 295 ? -14.932 11.856 27.863 1.00 65.25 295 GLU A N 1
ATOM 2326 C CA . GLU A 1 295 ? -16.195 11.340 27.340 1.00 65.25 295 GLU A CA 1
ATOM 2327 C C . GLU A 1 295 ? -16.142 9.820 27.132 1.00 65.25 295 GLU A C 1
ATOM 2329 O O . GLU A 1 295 ? -16.995 9.094 27.638 1.00 65.25 295 GLU A O 1
ATOM 2334 N N . LEU A 1 296 ? -15.063 9.300 26.531 1.00 64.00 296 LEU A N 1
ATOM 2335 C CA . LEU A 1 296 ? -14.864 7.850 26.392 1.00 64.00 296 LEU A CA 1
ATOM 2336 C C . LEU A 1 296 ? -14.761 7.132 27.743 1.00 64.00 296 LEU A C 1
ATOM 2338 O O . LEU A 1 296 ? -15.265 6.020 27.896 1.00 64.00 296 LEU A O 1
ATOM 2342 N N . ALA A 1 297 ? -14.120 7.749 28.740 1.00 62.72 297 ALA A N 1
ATOM 2343 C CA . ALA A 1 297 ? -14.064 7.200 30.093 1.00 62.72 297 ALA A CA 1
ATOM 2344 C C . ALA A 1 297 ? -15.450 7.189 30.754 1.00 62.72 297 ALA A C 1
ATOM 2346 O O . ALA A 1 297 ? -15.781 6.248 31.481 1.00 62.72 297 ALA A O 1
ATOM 2347 N N . HIS A 1 298 ? -16.269 8.212 30.498 1.00 65.31 298 HIS A N 1
ATOM 2348 C CA . HIS A 1 298 ? -17.643 8.256 30.972 1.00 65.31 298 HIS A CA 1
ATOM 2349 C C . HIS A 1 298 ? -18.480 7.143 30.330 1.00 65.31 298 HIS A C 1
ATOM 2351 O O . HIS A 1 298 ? -19.179 6.431 31.056 1.00 65.31 298 HIS A O 1
ATOM 2357 N N . GLU A 1 299 ? -18.377 6.941 29.017 1.00 60.72 299 GLU A N 1
ATOM 2358 C CA . GLU A 1 299 ? -19.084 5.869 28.313 1.00 60.72 299 GLU A CA 1
ATOM 2359 C C . GLU A 1 299 ? -18.598 4.474 28.719 1.00 60.72 299 GLU A C 1
ATOM 2361 O O . GLU A 1 299 ? -19.419 3.598 28.987 1.00 60.72 299 GLU A O 1
ATOM 2366 N N . HIS A 1 300 ? -17.285 4.256 28.856 1.00 62.38 300 HIS A N 1
ATOM 2367 C CA . HIS A 1 300 ? -16.746 2.979 29.335 1.00 62.38 300 HIS A CA 1
ATOM 2368 C C . HIS A 1 300 ? -17.285 2.634 30.727 1.00 62.38 300 HIS A C 1
ATOM 2370 O O . HIS A 1 300 ? -17.696 1.499 30.971 1.00 62.38 300 HIS A O 1
ATOM 2376 N N . ASN A 1 301 ? -17.341 3.622 31.623 1.00 62.59 301 ASN A N 1
ATOM 2377 C CA . ASN A 1 301 ? -17.916 3.442 32.950 1.00 62.59 301 ASN A CA 1
ATOM 2378 C C . ASN A 1 301 ? -19.425 3.188 32.888 1.00 62.59 301 ASN A C 1
ATOM 2380 O O . ASN A 1 301 ? -19.897 2.304 33.592 1.00 62.59 301 ASN A O 1
ATOM 2384 N N . GLN A 1 302 ? -20.184 3.877 32.031 1.00 62.75 302 GLN A N 1
ATOM 2385 C CA . GLN A 1 302 ? -21.615 3.600 31.845 1.00 62.75 302 GLN A CA 1
ATOM 2386 C C . GLN A 1 302 ? -21.870 2.195 31.268 1.00 62.75 302 GLN A C 1
ATOM 2388 O O . GLN A 1 302 ? -22.769 1.485 31.729 1.00 62.75 302 GLN A O 1
ATOM 2393 N N . MET A 1 303 ? -21.063 1.748 30.303 1.00 59.09 303 MET A N 1
ATOM 2394 C CA . MET A 1 303 ? -21.140 0.399 29.734 1.00 59.09 303 MET A CA 1
ATOM 2395 C C . MET A 1 303 ? -20.741 -0.683 30.745 1.00 59.09 303 MET A C 1
ATOM 2397 O O . MET A 1 303 ? -21.373 -1.736 30.807 1.00 59.09 303 MET A O 1
ATOM 2401 N N . ALA A 1 304 ? -19.727 -0.429 31.574 1.00 59.84 304 ALA A N 1
ATOM 2402 C CA . ALA A 1 304 ? -19.342 -1.331 32.656 1.00 59.84 304 ALA A CA 1
ATOM 2403 C C . ALA A 1 304 ? -20.433 -1.411 33.733 1.00 59.84 304 ALA A C 1
ATOM 2405 O O . ALA A 1 304 ? -20.760 -2.497 34.200 1.00 59.84 304 ALA A O 1
ATOM 2406 N N . LEU A 1 305 ? -21.041 -0.279 34.088 1.00 58.97 305 LEU A N 1
ATOM 2407 C CA . LEU A 1 305 ? -22.093 -0.209 35.100 1.00 58.97 305 LEU A CA 1
ATOM 2408 C C . LEU A 1 305 ? -23.382 -0.888 34.622 1.00 58.97 305 LEU A C 1
ATOM 2410 O O . LEU A 1 305 ? -24.010 -1.608 35.389 1.00 58.97 305 LEU A O 1
ATOM 2414 N N . SER A 1 306 ? -23.732 -0.737 33.343 1.00 60.09 306 SER A N 1
ATOM 2415 C CA . SER A 1 306 ? -24.861 -1.449 32.732 1.00 60.09 306 SER A CA 1
ATOM 2416 C C . SER A 1 306 ? -24.607 -2.950 32.574 1.00 60.09 306 SER A C 1
ATOM 2418 O O . SER A 1 306 ? -25.523 -3.728 32.819 1.00 60.09 306 SER A O 1
ATOM 2420 N N . ARG A 1 307 ? -23.379 -3.388 32.256 1.00 58.94 307 ARG A N 1
ATOM 2421 C CA . ARG A 1 307 ? -23.012 -4.818 32.306 1.00 58.94 307 ARG A CA 1
ATOM 2422 C C . ARG A 1 307 ? -23.114 -5.388 33.713 1.00 58.94 307 ARG A C 1
ATOM 2424 O O . ARG A 1 307 ? -23.775 -6.399 33.893 1.00 58.94 307 ARG A O 1
ATOM 2431 N N . ASN A 1 308 ? -22.536 -4.705 34.698 1.00 64.19 308 ASN A N 1
ATOM 2432 C CA . ASN A 1 308 ? -22.596 -5.131 36.094 1.00 64.19 308 ASN A CA 1
ATOM 2433 C C . ASN A 1 308 ? -24.040 -5.180 36.607 1.00 64.19 308 ASN A C 1
ATOM 2435 O O . ASN A 1 308 ? -24.376 -6.062 37.384 1.00 64.19 308 ASN A O 1
ATOM 2439 N N . LEU A 1 309 ? -24.901 -4.263 36.157 1.00 65.94 309 LEU A N 1
ATOM 2440 C CA . LEU A 1 309 ? -26.325 -4.278 36.483 1.00 65.94 309 LEU A CA 1
ATOM 2441 C C . LEU A 1 309 ? -27.044 -5.471 35.838 1.00 65.94 309 LEU A C 1
ATOM 2443 O O . LEU A 1 309 ? -27.847 -6.116 36.499 1.00 65.94 309 LEU A O 1
ATOM 2447 N N . ILE A 1 310 ? -26.743 -5.794 34.577 1.00 66.06 310 ILE A N 1
ATOM 2448 C CA . ILE A 1 310 ? -27.310 -6.965 33.889 1.00 66.06 310 ILE A CA 1
ATOM 2449 C C . ILE A 1 310 ? -26.839 -8.266 34.547 1.00 66.06 310 ILE A C 1
ATOM 2451 O O . ILE A 1 310 ? -27.653 -9.157 34.770 1.00 66.06 310 ILE A O 1
ATOM 2455 N N . ASP A 1 311 ? -25.558 -8.368 34.897 1.00 67.50 311 ASP A N 1
ATOM 2456 C CA . ASP A 1 311 ? -25.006 -9.534 35.589 1.00 67.50 311 ASP A CA 1
ATOM 2457 C C . ASP A 1 311 ? -25.588 -9.663 37.007 1.00 67.50 311 ASP A C 1
ATOM 2459 O O . ASP A 1 311 ? -25.946 -10.761 37.420 1.00 67.50 311 ASP A O 1
ATOM 2463 N N . TYR A 1 312 ? -25.803 -8.546 37.709 1.00 71.31 312 TYR A N 1
ATOM 2464 C CA . TYR A 1 312 ? -26.475 -8.507 39.011 1.00 71.31 312 TYR A CA 1
ATOM 2465 C C . TYR A 1 312 ? -27.952 -8.927 38.938 1.00 71.31 312 TYR A C 1
ATOM 2467 O O . TYR A 1 312 ? -28.414 -9.707 39.770 1.00 71.31 312 TYR A O 1
ATOM 2475 N N . ILE A 1 313 ? -28.696 -8.449 37.934 1.00 66.19 313 ILE A N 1
ATOM 2476 C CA . ILE A 1 313 ? -30.086 -8.866 37.685 1.00 66.19 313 ILE A CA 1
ATOM 2477 C C . ILE A 1 313 ? -30.127 -10.365 37.373 1.00 66.19 313 ILE A C 1
ATOM 2479 O O . ILE A 1 313 ? -30.957 -11.086 37.918 1.00 66.19 313 ILE A O 1
ATOM 2483 N N . ARG A 1 314 ? -29.187 -10.854 36.560 1.00 68.06 314 ARG A N 1
ATOM 2484 C CA . ARG A 1 314 ? -29.085 -12.268 36.193 1.00 68.06 314 ARG A CA 1
ATOM 2485 C C . ARG A 1 314 ? -28.722 -13.160 37.382 1.00 68.06 314 ARG A C 1
ATOM 2487 O O . ARG A 1 314 ? -29.268 -14.249 37.508 1.00 68.06 314 ARG A O 1
ATOM 2494 N N . GLU A 1 315 ? -27.830 -12.715 38.265 1.00 71.44 315 GLU A N 1
ATOM 2495 C CA . GLU A 1 315 ? -27.532 -13.418 39.518 1.00 71.44 315 GLU A CA 1
ATOM 2496 C C . GLU A 1 315 ? -28.769 -13.488 40.422 1.00 71.44 315 GLU A C 1
ATOM 2498 O O . GLU A 1 315 ? -29.082 -14.557 40.936 1.00 71.44 315 GLU A O 1
ATOM 2503 N N . ARG A 1 316 ? -29.516 -12.388 40.572 1.00 71.12 316 ARG A N 1
ATOM 2504 C CA . ARG A 1 316 ? -30.759 -12.339 41.367 1.00 71.12 316 ARG A CA 1
ATOM 2505 C C . ARG A 1 316 ? -31.861 -13.236 40.795 1.00 71.12 316 ARG A C 1
ATOM 2507 O O . ARG A 1 316 ? -32.556 -13.898 41.563 1.00 71.12 316 ARG A O 1
ATOM 2514 N N . GLU A 1 317 ? -31.963 -13.314 39.469 1.00 73.94 317 GLU A N 1
ATOM 2515 C CA . GLU A 1 317 ? -32.869 -14.214 38.745 1.00 73.94 317 GLU A CA 1
ATOM 2516 C C . GLU A 1 317 ? -32.527 -15.695 38.991 1.00 73.94 317 GLU A C 1
ATOM 2518 O O . GLU A 1 317 ? -33.419 -16.505 39.228 1.00 73.94 317 GLU A O 1
ATOM 2523 N N . ILE A 1 318 ? -31.235 -16.050 39.038 1.00 76.31 318 ILE A N 1
ATOM 2524 C CA . ILE A 1 318 ? -30.771 -17.413 39.373 1.00 76.31 318 ILE A CA 1
ATOM 2525 C C . ILE A 1 318 ? -31.157 -17.819 40.808 1.00 76.31 318 ILE A C 1
ATOM 2527 O O . ILE A 1 318 ? -31.319 -19.008 41.085 1.00 76.31 318 ILE A O 1
ATOM 2531 N N . PHE A 1 319 ? -31.324 -16.855 41.717 1.00 82.62 319 PHE A N 1
ATOM 2532 C CA . PHE A 1 319 ? -31.734 -17.094 43.105 1.00 82.62 319 PHE A CA 1
ATOM 2533 C C . PHE A 1 319 ? -33.249 -16.968 43.346 1.00 82.62 319 PHE A C 1
ATOM 2535 O O . PHE A 1 319 ? -33.664 -16.974 44.505 1.00 82.62 319 PHE A O 1
ATOM 2542 N N . ASP A 1 320 ? -34.072 -16.866 42.291 1.00 74.62 320 ASP A N 1
ATOM 2543 C CA . ASP A 1 320 ? -35.531 -16.666 42.376 1.00 74.62 320 ASP A CA 1
ATOM 2544 C C . ASP A 1 320 ? -35.949 -15.423 43.202 1.00 74.62 320 ASP A C 1
ATOM 2546 O O . ASP A 1 320 ? -37.092 -15.300 43.654 1.00 74.62 320 ASP A O 1
ATOM 2550 N N . ASP A 1 321 ? -35.043 -14.454 43.382 1.00 74.62 321 ASP A N 1
ATOM 2551 C CA . ASP A 1 321 ? -35.321 -13.184 44.060 1.00 74.62 321 ASP A CA 1
ATOM 2552 C C . ASP A 1 321 ? -35.810 -12.137 43.054 1.00 74.62 321 ASP A C 1
ATOM 2554 O O . ASP A 1 321 ? -35.136 -11.159 42.718 1.00 74.62 321 ASP A O 1
ATOM 2558 N N . TRP A 1 322 ? -37.029 -12.357 42.569 1.00 67.56 322 TRP A N 1
ATOM 2559 C CA . TRP A 1 322 ? -37.694 -11.490 41.597 1.00 67.56 322 TRP A CA 1
ATOM 2560 C C . TRP A 1 322 ? -38.000 -10.085 42.143 1.00 67.56 322 TRP A C 1
ATOM 2562 O O . TRP A 1 322 ? -38.170 -9.148 41.367 1.00 67.56 322 TRP A O 1
ATOM 2572 N N . ALA A 1 323 ? -38.050 -9.916 43.469 1.00 67.38 323 ALA A N 1
ATOM 2573 C CA . ALA A 1 323 ? -38.304 -8.625 44.108 1.00 67.38 323 ALA A CA 1
ATOM 2574 C C . ALA A 1 323 ? -37.070 -7.705 44.102 1.00 67.38 323 ALA A C 1
ATOM 2576 O O . ALA A 1 323 ? -37.224 -6.487 44.111 1.00 67.38 323 ALA A O 1
ATOM 2577 N N . GLY A 1 324 ? -35.859 -8.273 44.084 1.00 59.22 324 GLY A N 1
ATOM 2578 C CA . GLY A 1 324 ? -34.598 -7.528 44.004 1.00 59.22 324 GLY A CA 1
ATOM 2579 C C . GLY A 1 324 ? -34.075 -7.284 42.582 1.00 59.22 324 GLY A C 1
ATOM 2580 O O . GLY A 1 324 ? -33.036 -6.638 42.436 1.00 59.22 324 GLY A O 1
ATOM 2581 N N . ALA A 1 325 ? -34.752 -7.826 41.564 1.00 55.59 325 ALA A N 1
ATOM 2582 C CA . ALA A 1 325 ? -34.371 -7.753 40.150 1.00 55.59 325 ALA A CA 1
ATOM 2583 C C . ALA A 1 325 ? -35.088 -6.635 39.353 1.00 55.59 325 ALA A C 1
ATOM 2585 O O . ALA A 1 325 ? -34.691 -6.357 38.220 1.00 55.59 325 ALA A O 1
ATOM 2586 N N . LEU A 1 326 ? -36.128 -6.018 39.932 1.00 49.12 326 LEU A N 1
ATOM 2587 C CA . LEU A 1 326 ? -36.922 -4.902 39.380 1.00 49.12 326 LEU A CA 1
ATOM 2588 C C . LEU A 1 326 ? -36.412 -3.538 39.861 1.00 49.12 326 LEU A C 1
ATOM 2590 O O . LEU A 1 326 ? -36.467 -2.585 39.052 1.00 49.12 326 LEU A O 1
#

Organism: NCBI:txid49249

Secondary structure (DSSP, 8-state):
-GGGT-HHHHGGGTT-----------PPSP-GGG-SSHHHHHHHHHHHHHHHHHH-TT-TTHHHHHHTHHHHH-TTTHHHHHHHHHHHHHHHHHHHS-HHHHHHHHHHHHHHHHTTGGGGGGSS-------S---SS-HHHHHHHHHHHHHHHHHHHHHHHHHHHHHHHHHHTTSS---------S----TTS--HHHHHHHHHHHHHHS-HHHHHHHHHHTT-HHHHHHHHHHHHHHHHHHHHHHHHHHHHHS-S--TTSTTTTTTSSSTTTTS-HHHHHHHHHHTT-HHHHHHHHHHHHHHHHHHHHHHHHHHHHHTT-TTS--

Sequence (326 aa):
LKKAGVLDVVEPFWLSNYKQADTAVAKKPPFFRKATSFFEWLSSWCRSMVTKSRQNELSRWNDFFFACRSAIRSEKAGAGVAEFLLPLLVLDTICFGSESDRQGTIQEMLDVLGATSHRVSTAGGRQASDNAASSRMDYDERQKAVSAVFMVIDTLRIWAEHETEERHRVSRGGTTSSSRRLRSSKGSESSTSWPSDESIVQIDDLMKAIPLSVCARAAAEVGMHARSLRFFELEARQRDVEQIYDNVHEVSAKGKDGANTMGKSFIDRHYLKDIDLRLAQQLLGYLNDMDTMRELAHEHNQMALSRNLIDYIREREIFDDWAGAL

pLDDT: mean 75.16, std 18.26, range [33.88, 96.0]